Protein AF-Q82Z28-F1 (afdb_monomer)

Mean predicted aligned error: 16.03 Å

Nearest PDB structures (foldseek):
  5i0y-assembly1_B  TM=4.996E-01  e=8.291E-01  Escherichia coli F11
  5i0y-assembly1_A  TM=4.731E-01  e=1.757E+00  Escherichia coli F11
  3nrp-assembly1_B  TM=4.652E-01  e=1.665E+00  Escherichia coli F11
  6wee-assembly1_A  TM=4.512E-01  e=2.424E+00  Campylobacter jejuni subsp. jejuni 81-176
  6wef-assembly6_K  TM=4.113E-01  e=2.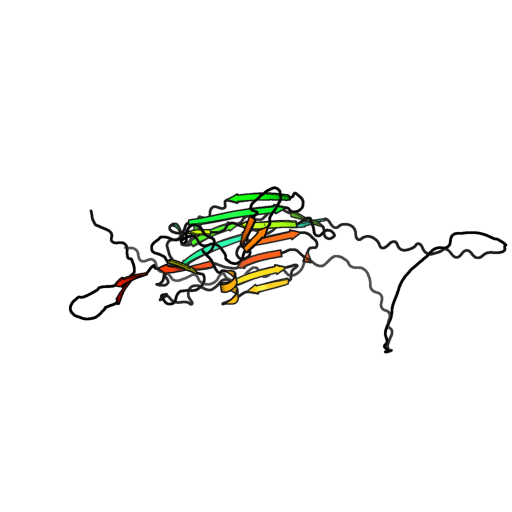698E+00  Campylobacter jejuni subsp. jejuni 81-176

Solvent-accessible surface area (backbone atoms only — not comparable to full-atom values): 19339 Å² total; per-residue (Å²): 139,82,89,80,82,92,74,86,88,82,88,91,86,86,88,86,91,78,94,77,88,91,84,83,89,82,91,78,82,89,86,89,87,90,80,82,92,81,90,86,90,82,87,84,81,87,76,92,77,82,81,88,78,89,83,81,88,83,90,87,88,83,90,88,85,89,79,94,73,82,75,75,80,79,77,69,77,74,74,77,75,81,50,75,48,72,50,57,50,79,44,53,73,43,42,36,35,38,30,39,41,70,53,47,76,36,71,42,89,62,42,51,65,46,36,27,42,33,40,38,31,59,67,76,58,42,78,47,77,42,82,51,84,59,42,83,52,99,63,16,36,33,40,76,43,74,56,49,72,72,40,62,23,28,52,82,39,74,60,37,29,37,35,42,28,36,19,68,48,36,39,34,54,52,84,59,42,62,51,67,27,56,58,75,59,96,75,50,69,34,72,76,79,80,65,64,74,32,38,28,39,41,29,48,36,83,51,74,46,78,29,52,58,75,55,17,43,66,51,58,27,51,40,32,85,90,39,93,49,68,52,29,33,26,63,61,50,59,49,77,51,75,46,92,82,42,86,86,42,51,45,30,32,44,45,63,32,29,28,37,43,23,17,33,72,65,61,24,34,41,27,16,48,56,60,50,44,58,33,25,41,39,71,35,70,46,76,51,80,50,86,50,98,86,65,67,86,50,82,50,78,45,70,74,66,87,80,78,75,81,129

Secondary structure (DSSP, 8-state):
----------------------------------------------------------------------PPP----------EEEE----EEEEEEEE-TTSPBP-GGGSEEEEEEEEEETTTTEEEEEEE-PEEETTEEEEEEPPPPPEEEETT-S--EEEEEEEEEEEE--TTEEEEESS--TT--S-TTSSPPPEEEEEETTEEEEE-THHHHHHT-EE-TT-SSTTEEEESSEEEEEETTEEEEEEEETTTEEEEEESSGGG-EEEEEES-EEEEEEEPEEEEEE--TTS--EEEEEE--------

Foldseek 3Di:
DDDDDDDDDDDDDDDDPDPDDDDDDDDDDDDDDDDDDDDDDDDDDDDDDDDDDDDDDDDDDDDDDDDDDDDPPDPPPPPPPWDKDWDKDAWDKAWEWEAELAGDTDQAVQKDKWKWKWKAWQVVRDIDIDTFDFDDDPSTTMGTTHMGPIAMAIQADQGGKMKTAIFPIKIAHDPQFQDKALDADPSRDYDPVVDAQWWKWKAALNDIDIQGDPRSRLLQGWDCPPPPDSRMIDGPDWDFDDGPVDVPTIIHSQAAWMWMDYHRSNGTMTIYTDDYRYIYTHGDKDWDWDDDPPDDTDIDIDRDDDPPDDD

Structure (mmCIF, N/CA/C/O backbone):
data_AF-Q82Z28-F1
#
_entry.id   AF-Q82Z28-F1
#
loop_
_atom_site.group_PDB
_atom_site.id
_atom_site.type_symbol
_atom_site.label_atom_id
_atom_site.label_alt_id
_atom_site.label_comp_id
_atom_site.label_asym_id
_atom_site.label_entity_id
_atom_site.label_seq_id
_atom_site.pdbx_PDB_ins_code
_atom_site.Cartn_x
_atom_site.Cartn_y
_atom_site.Cartn_z
_atom_site.occupancy
_atom_site.B_iso_or_equiv
_atom_site.auth_seq_id
_atom_site.auth_comp_id
_atom_site.auth_asym_id
_atom_site.auth_atom_id
_atom_site.pdbx_PDB_model_num
ATOM 1 N N . MET A 1 1 ? -30.334 -23.224 14.295 1.00 38.91 1 MET A N 1
ATOM 2 C CA . MET A 1 1 ? -29.015 -22.793 14.811 1.00 38.91 1 MET A CA 1
ATOM 3 C C . MET A 1 1 ? -28.005 -23.884 14.496 1.00 38.91 1 MET A C 1
ATOM 5 O O . MET A 1 1 ? -28.199 -25.004 14.947 1.00 38.91 1 MET A O 1
ATOM 9 N N . LYS A 1 2 ? -26.987 -23.601 13.679 1.00 36.88 2 LYS A N 1
ATOM 10 C CA . LYS A 1 2 ? -25.898 -24.543 13.382 1.00 36.88 2 LYS A CA 1
ATOM 11 C C . LYS A 1 2 ? -24.619 -24.000 14.012 1.00 36.88 2 LYS A C 1
ATOM 13 O O . LYS A 1 2 ? -24.202 -22.894 13.687 1.00 36.88 2 LYS A O 1
ATOM 18 N N . ARG A 1 3 ? -24.037 -24.762 14.941 1.00 41.25 3 ARG A N 1
ATOM 19 C CA . ARG A 1 3 ? -22.690 -24.521 15.472 1.00 41.25 3 ARG A CA 1
ATOM 20 C C . ARG A 1 3 ? -21.683 -24.886 14.385 1.00 41.25 3 ARG A C 1
ATOM 22 O O . ARG A 1 3 ? -21.713 -26.014 13.902 1.00 41.25 3 ARG A O 1
ATOM 29 N N . VAL A 1 4 ? -20.798 -23.961 14.031 1.00 40.91 4 VAL A N 1
ATOM 30 C CA . VAL A 1 4 ? -19.627 -24.247 13.196 1.00 40.91 4 VAL A CA 1
ATOM 31 C C . VAL A 1 4 ? -18.396 -24.171 14.093 1.00 40.91 4 VAL A C 1
ATOM 33 O O . VAL A 1 4 ? -18.221 -23.220 14.848 1.00 40.91 4 VAL A O 1
ATOM 36 N N . ASN A 1 5 ? -17.618 -25.249 14.078 1.00 36.03 5 ASN A N 1
ATOM 37 C CA . ASN A 1 5 ? -16.491 -25.523 14.960 1.00 36.03 5 ASN A CA 1
ATOM 38 C C . ASN A 1 5 ? -15.197 -25.021 14.297 1.00 36.03 5 ASN A C 1
ATOM 40 O O . ASN A 1 5 ? -14.821 -25.519 13.238 1.00 36.03 5 ASN A O 1
ATOM 44 N N . TRP A 1 6 ? -14.534 -24.032 14.898 1.00 39.41 6 TRP A N 1
ATOM 45 C CA . TRP A 1 6 ? -13.232 -23.524 14.461 1.00 39.41 6 TRP A CA 1
ATOM 46 C C . TRP A 1 6 ? -12.103 -24.279 15.156 1.00 39.41 6 TRP A C 1
ATOM 48 O O . TRP A 1 6 ? -11.615 -23.849 16.198 1.00 39.41 6 TRP A O 1
ATOM 58 N N . LYS A 1 7 ? -11.660 -25.394 14.575 1.00 42.50 7 LYS A N 1
ATOM 59 C CA . LYS A 1 7 ? -10.334 -25.965 14.848 1.00 42.50 7 LYS A CA 1
ATOM 60 C C . LYS A 1 7 ? -9.795 -26.625 13.583 1.00 42.50 7 LYS A C 1
ATOM 62 O O . LYS A 1 7 ? -10.507 -27.415 12.969 1.00 42.50 7 LYS A O 1
ATOM 67 N N . ARG A 1 8 ? -8.512 -26.352 13.294 1.00 42.81 8 ARG A N 1
ATOM 68 C CA . ARG A 1 8 ? -7.758 -26.568 12.036 1.00 42.81 8 ARG A CA 1
ATOM 69 C C . ARG A 1 8 ? -8.071 -25.420 11.075 1.00 42.81 8 ARG A C 1
ATOM 71 O O . ARG A 1 8 ? -9.221 -25.247 10.715 1.00 42.81 8 ARG A O 1
ATOM 78 N N . TRP A 1 9 ? -7.155 -24.499 10.792 1.00 40.62 9 TRP A N 1
ATOM 79 C CA . TRP A 1 9 ? -5.902 -24.730 10.080 1.00 40.62 9 TRP A CA 1
ATOM 80 C C . TRP A 1 9 ? -4.799 -23.774 10.551 1.00 40.62 9 TRP A C 1
ATOM 82 O O . TRP A 1 9 ? -4.943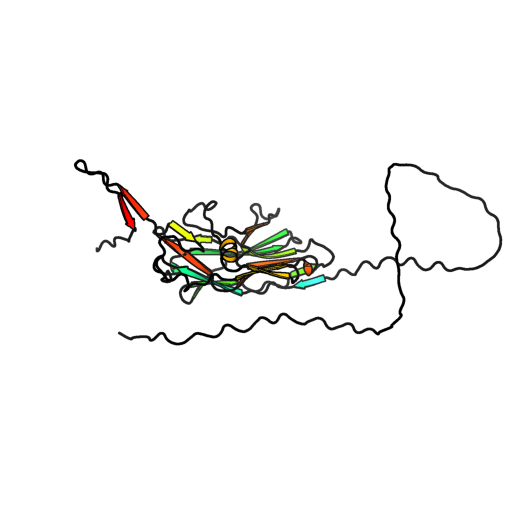 -22.559 10.490 1.00 40.62 9 TRP A O 1
ATOM 92 N N . LEU A 1 10 ? -3.688 -24.351 10.994 1.00 40.66 10 LEU A N 1
ATOM 93 C CA . LEU A 1 10 ? -2.394 -23.700 11.160 1.00 40.66 10 LEU A CA 1
ATOM 94 C C . LEU A 1 10 ? -1.412 -24.589 10.384 1.00 40.66 10 LEU A C 1
ATOM 96 O O . LEU A 1 10 ? -1.544 -25.812 10.444 1.00 40.66 10 LEU A O 1
ATOM 100 N N . VAL A 1 11 ? -0.455 -23.962 9.695 1.00 43.06 11 VAL A N 1
ATOM 101 C CA . VAL A 1 11 ? 0.620 -24.544 8.862 1.00 43.06 11 VAL A CA 1
ATOM 102 C C . VAL A 1 11 ? 0.279 -24.729 7.373 1.00 43.06 11 VAL A C 1
ATOM 104 O O . VAL A 1 11 ? -0.016 -25.827 6.926 1.00 43.06 11 VAL A O 1
ATOM 107 N N . VAL A 1 12 ? 0.435 -23.648 6.597 1.00 37.94 12 VAL A N 1
ATOM 108 C CA . VAL A 1 12 ? 1.220 -23.643 5.343 1.00 37.94 12 VAL A CA 1
ATOM 109 C C . VAL A 1 12 ? 1.933 -22.290 5.283 1.00 37.94 12 VAL A C 1
ATOM 111 O O . VAL A 1 12 ? 1.436 -21.313 4.737 1.00 37.94 12 VAL A O 1
ATOM 114 N N . GLY A 1 13 ? 3.075 -22.214 5.956 1.00 43.62 13 GLY A N 1
ATOM 115 C CA . GLY A 1 13 ? 3.952 -21.049 5.972 1.00 43.62 13 GLY A CA 1
ATOM 116 C C . GLY A 1 13 ? 5.388 -21.514 5.820 1.00 43.62 13 GLY A C 1
ATOM 117 O O . GLY A 1 13 ? 6.160 -21.381 6.759 1.00 43.62 13 GLY A O 1
ATOM 118 N N . LEU A 1 14 ? 5.709 -22.150 4.690 1.00 43.62 14 LEU A N 1
ATOM 119 C CA . LEU A 1 14 ? 7.079 -22.515 4.324 1.00 43.62 14 LEU A CA 1
ATOM 120 C C . LEU A 1 14 ? 7.153 -22.960 2.852 1.00 43.62 14 LEU A C 1
ATOM 122 O O . LEU A 1 14 ? 7.091 -24.152 2.585 1.00 43.62 14 LEU A O 1
ATOM 126 N N . SER A 1 15 ? 7.281 -22.019 1.908 1.00 34.34 15 SER A N 1
ATOM 127 C CA . SER A 1 15 ? 7.900 -22.258 0.586 1.00 34.34 15 SER A CA 1
ATOM 128 C C . SER A 1 15 ? 7.800 -21.016 -0.307 1.00 34.34 15 SER A C 1
ATOM 130 O O . SER A 1 15 ? 6.767 -20.793 -0.932 1.00 34.34 15 SER A O 1
ATOM 132 N N . CYS A 1 16 ? 8.864 -20.209 -0.337 1.00 31.56 16 CYS A N 1
ATOM 133 C CA . CYS A 1 16 ? 9.505 -19.652 -1.545 1.00 31.56 16 CYS A CA 1
ATOM 134 C C . CYS A 1 16 ? 10.616 -18.672 -1.121 1.00 31.56 16 CYS A C 1
ATOM 136 O O . CYS A 1 16 ? 10.593 -17.487 -1.433 1.00 31.56 16 CYS A O 1
ATOM 138 N N . SER A 1 17 ? 11.598 -19.196 -0.385 1.00 37.97 17 SER A N 1
ATOM 139 C CA . SER A 1 17 ? 12.922 -18.587 -0.247 1.00 37.97 17 SER A CA 1
ATOM 140 C C . SER A 1 17 ? 13.895 -19.450 -1.041 1.00 37.97 17 SER A C 1
ATOM 142 O O . SER A 1 17 ? 14.613 -20.254 -0.463 1.00 37.97 17 SER A O 1
ATOM 144 N N . LEU A 1 18 ? 13.861 -19.339 -2.368 1.00 40.47 18 LEU A N 1
ATOM 145 C CA . LEU A 1 18 ? 14.872 -19.906 -3.262 1.00 40.47 18 LEU A CA 1
ATOM 146 C C . LEU A 1 18 ? 15.111 -18.901 -4.396 1.00 40.47 18 LEU A C 1
ATOM 148 O O . LEU A 1 18 ? 14.587 -19.032 -5.492 1.00 40.47 18 LEU A O 1
ATOM 152 N N . PHE A 1 19 ? 15.889 -17.864 -4.094 1.00 36.91 19 PHE A N 1
ATOM 153 C CA . PHE A 1 19 ? 16.728 -17.195 -5.086 1.00 36.91 19 PHE A CA 1
ATOM 154 C C . PHE A 1 19 ? 18.174 -17.494 -4.689 1.00 36.91 19 PHE A C 1
ATOM 156 O O . PHE A 1 19 ? 18.811 -16.715 -3.986 1.00 36.91 19 PHE A O 1
ATOM 163 N N . MET A 1 20 ? 18.640 -18.678 -5.075 1.00 37.09 20 MET A N 1
ATOM 164 C CA . MET A 1 20 ? 20.054 -19.018 -5.206 1.00 37.09 20 MET A CA 1
ATOM 165 C C . MET A 1 20 ? 20.205 -19.797 -6.516 1.00 37.09 20 MET A C 1
ATOM 167 O O . MET A 1 20 ? 19.383 -20.657 -6.822 1.00 37.09 20 MET A O 1
ATOM 171 N N . ASP A 1 21 ? 21.254 -19.431 -7.247 1.00 32.94 21 ASP A N 1
ATOM 172 C CA . ASP A 1 21 ? 21.833 -20.055 -8.440 1.00 32.94 21 ASP A CA 1
ATOM 173 C C . ASP A 1 21 ? 21.171 -19.828 -9.810 1.00 32.94 21 ASP A C 1
ATOM 175 O O . ASP A 1 21 ? 20.421 -20.642 -10.340 1.00 32.94 21 ASP A O 1
ATOM 179 N N . SER A 1 22 ? 21.629 -18.765 -10.483 1.00 33.47 22 SER A N 1
ATOM 180 C CA . SER A 1 22 ? 21.909 -18.838 -11.923 1.00 33.47 22 SER A CA 1
ATOM 181 C C . SER A 1 22 ? 23.193 -18.069 -12.269 1.00 33.47 22 SER A C 1
ATOM 183 O O . SER A 1 22 ? 23.171 -17.039 -12.941 1.00 33.47 22 SER A O 1
ATOM 185 N N . VAL A 1 23 ? 24.336 -18.560 -11.788 1.00 40.78 23 VAL A N 1
ATOM 186 C CA . VAL A 1 23 ? 25.646 -18.218 -12.362 1.00 40.78 23 VAL A CA 1
ATOM 187 C C . VAL A 1 23 ? 26.413 -19.513 -12.588 1.00 40.78 23 VAL A C 1
ATOM 189 O O . VAL A 1 23 ? 27.147 -19.960 -11.720 1.00 40.78 23 VAL A O 1
ATOM 192 N N . VAL A 1 24 ? 26.259 -20.106 -13.771 1.00 36.12 24 VAL A N 1
ATOM 193 C CA . VAL A 1 24 ? 27.311 -20.922 -14.389 1.00 36.12 24 VAL A CA 1
ATOM 194 C C . VAL A 1 24 ? 27.232 -20.700 -15.890 1.00 36.12 24 VAL A C 1
ATOM 196 O O . VAL A 1 24 ? 26.173 -20.879 -16.489 1.00 36.12 24 VAL A O 1
ATOM 199 N N . GLY A 1 25 ? 28.354 -20.313 -16.496 1.00 28.34 25 GLY A N 1
ATOM 200 C CA . GLY A 1 25 ? 28.430 -20.268 -17.948 1.00 28.34 25 GLY A CA 1
ATOM 201 C C . GLY A 1 25 ? 29.647 -19.615 -18.588 1.00 28.34 25 GLY A C 1
ATOM 202 O O . GLY A 1 25 ? 29.482 -19.153 -19.703 1.00 28.34 25 GLY A O 1
ATOM 203 N N . VAL A 1 26 ? 30.836 -19.570 -17.970 1.00 29.78 26 VAL A N 1
ATOM 204 C CA . VAL A 1 26 ? 32.090 -19.463 -18.745 1.00 29.78 26 VAL A CA 1
ATOM 205 C C . VAL A 1 26 ? 33.196 -20.261 -18.048 1.00 29.78 26 VAL A C 1
ATOM 207 O O . VAL A 1 26 ? 33.774 -19.828 -17.057 1.00 29.78 26 VAL A O 1
ATOM 210 N N . THR A 1 27 ? 33.486 -21.443 -18.581 1.00 31.59 27 THR A N 1
ATOM 211 C CA . THR A 1 27 ? 34.748 -22.161 -18.384 1.00 31.59 27 THR A CA 1
ATOM 212 C C . THR A 1 27 ? 35.782 -21.607 -19.354 1.00 31.59 27 THR A C 1
ATOM 214 O O . THR A 1 27 ? 35.600 -21.772 -20.558 1.00 31.59 27 THR A O 1
ATOM 217 N N . VAL A 1 28 ? 36.883 -21.039 -18.858 1.00 31.81 28 VAL A N 1
ATOM 218 C CA . VAL A 1 28 ? 38.169 -21.100 -19.569 1.00 31.81 28 VAL A CA 1
ATOM 219 C C . VAL A 1 28 ? 39.306 -21.290 -18.563 1.00 31.81 28 VAL A C 1
ATOM 221 O O . VAL A 1 28 ? 39.267 -20.791 -17.443 1.00 31.81 28 VAL A O 1
ATOM 224 N N . LEU A 1 29 ? 40.240 -22.109 -19.026 1.00 29.95 29 LEU A N 1
ATOM 225 C CA . LEU A 1 29 ? 41.376 -22.779 -18.421 1.00 29.95 29 LEU A CA 1
ATOM 226 C C . LEU A 1 29 ? 42.261 -22.000 -17.433 1.00 29.95 29 LEU A C 1
ATOM 228 O O . LEU A 1 29 ? 42.449 -20.791 -17.513 1.00 29.95 29 LEU A O 1
ATOM 232 N N . ALA A 1 30 ? 42.851 -22.807 -16.550 1.00 28.03 30 ALA A N 1
ATOM 233 C CA . ALA A 1 30 ? 43.939 -22.506 -15.637 1.00 28.03 30 ALA A CA 1
ATOM 234 C C . ALA A 1 30 ? 45.201 -21.983 -16.336 1.00 28.03 30 ALA A C 1
ATOM 236 O O . ALA A 1 30 ? 45.506 -22.422 -17.437 1.00 28.03 30 ALA A O 1
ATOM 237 N N . GLU A 1 31 ? 45.984 -21.179 -15.613 1.00 30.27 31 GLU A N 1
ATOM 238 C CA . GLU A 1 31 ? 47.429 -21.380 -15.477 1.00 30.27 31 GLU A CA 1
ATOM 239 C C . GLU A 1 31 ? 47.961 -20.665 -14.221 1.00 30.27 31 GLU A C 1
ATOM 241 O O . GLU A 1 31 ? 47.555 -19.562 -13.857 1.00 30.27 31 GLU A O 1
ATOM 246 N N . THR A 1 32 ? 48.827 -21.382 -13.514 1.00 26.88 32 THR A N 1
ATOM 247 C CA . THR A 1 32 ? 49.483 -21.058 -12.246 1.00 26.88 32 THR A CA 1
ATOM 248 C C . THR A 1 32 ? 50.829 -20.402 -12.521 1.00 26.88 32 THR A C 1
ATOM 250 O O . THR A 1 32 ? 51.625 -21.065 -13.169 1.00 26.88 32 THR A O 1
ATOM 253 N N . ILE A 1 33 ? 51.152 -19.229 -11.948 1.00 32.41 33 ILE A N 1
ATOM 254 C CA . ILE A 1 33 ? 52.544 -18.851 -11.612 1.00 32.41 33 ILE A CA 1
ATOM 255 C C . ILE A 1 33 ? 52.597 -18.000 -10.323 1.00 32.41 33 ILE A C 1
ATOM 257 O O . ILE A 1 33 ? 51.820 -17.074 -10.110 1.00 32.41 33 ILE A O 1
ATOM 261 N N . THR A 1 34 ? 53.550 -18.390 -9.481 1.00 26.95 34 THR A N 1
ATOM 262 C CA . THR A 1 34 ? 53.986 -17.931 -8.153 1.00 26.95 34 THR A CA 1
ATOM 263 C C . THR A 1 34 ? 54.872 -16.666 -8.178 1.00 26.95 34 THR A C 1
ATOM 265 O O . THR A 1 34 ? 55.638 -16.489 -9.119 1.00 26.95 34 THR A O 1
ATOM 268 N N . GLY A 1 35 ? 54.883 -15.877 -7.087 1.00 28.08 35 GLY A N 1
ATOM 269 C CA . GLY A 1 35 ? 55.978 -14.946 -6.709 1.00 28.08 35 GLY A CA 1
ATOM 270 C C . GLY A 1 35 ? 55.500 -13.725 -5.897 1.00 28.08 35 GLY A C 1
ATOM 271 O O . GLY A 1 35 ? 54.828 -12.872 -6.457 1.00 28.08 35 GLY A O 1
ATOM 272 N N . ALA A 1 36 ? 55.595 -13.737 -4.556 1.00 28.52 36 ALA A N 1
ATOM 273 C CA . ALA A 1 36 ? 56.601 -13.054 -3.698 1.00 28.52 36 ALA A CA 1
ATOM 274 C C . ALA A 1 36 ? 56.515 -11.495 -3.706 1.00 28.52 36 ALA A C 1
ATOM 276 O O . ALA A 1 36 ? 56.649 -10.898 -4.764 1.00 28.52 36 ALA A O 1
ATOM 277 N N . THR A 1 37 ? 56.101 -10.814 -2.612 1.00 26.44 37 THR A N 1
ATOM 278 C CA . THR A 1 37 ? 56.943 -10.260 -1.496 1.00 26.44 37 THR A CA 1
ATOM 279 C C . THR A 1 37 ? 57.843 -9.104 -2.008 1.00 26.44 37 THR A C 1
ATOM 281 O O . THR A 1 37 ? 58.556 -9.332 -2.969 1.00 26.44 37 THR A O 1
ATOM 284 N N . GLU A 1 38 ? 57.934 -7.852 -1.523 1.00 30.02 38 GLU A N 1
ATOM 285 C CA . GLU A 1 38 ? 57.608 -7.125 -0.280 1.00 30.02 38 GLU A CA 1
ATOM 286 C C . GLU A 1 38 ? 57.732 -5.586 -0.511 1.00 30.02 38 GLU A C 1
ATOM 288 O O . GLU A 1 38 ? 58.426 -5.160 -1.425 1.00 30.02 38 GLU A O 1
ATOM 293 N N . GLN A 1 39 ? 57.108 -4.801 0.387 1.00 25.14 39 GLN A N 1
ATOM 294 C CA . GLN A 1 39 ? 57.506 -3.496 0.982 1.00 25.14 39 GLN A CA 1
ATOM 295 C C . GLN A 1 39 ? 57.964 -2.269 0.155 1.00 25.14 39 GLN A C 1
ATOM 297 O O . GLN A 1 39 ? 58.855 -2.324 -0.682 1.00 25.14 39 GLN A O 1
ATOM 302 N N . GLY A 1 40 ? 57.490 -1.088 0.595 1.00 25.28 40 GLY A N 1
ATOM 303 C CA . GLY A 1 40 ? 58.210 0.183 0.422 1.00 25.28 40 GLY A CA 1
ATOM 304 C C . GLY A 1 40 ? 57.365 1.452 0.592 1.00 25.28 40 GLY A C 1
ATOM 305 O O . GLY A 1 40 ? 56.763 1.928 -0.359 1.00 25.28 40 GLY A O 1
ATOM 306 N N . VAL A 1 41 ? 57.340 2.005 1.806 1.00 23.70 41 VAL A N 1
ATOM 307 C CA . VAL A 1 41 ? 56.719 3.283 2.218 1.00 23.70 41 VAL A CA 1
ATOM 308 C C . VAL A 1 41 ? 57.617 4.479 1.854 1.00 23.70 41 VAL A C 1
ATOM 310 O O . VAL A 1 41 ? 58.816 4.375 2.085 1.00 23.70 41 VAL A O 1
ATOM 313 N N . ALA A 1 42 ? 57.052 5.614 1.399 1.00 24.64 42 ALA A N 1
ATOM 314 C CA . ALA A 1 42 ? 57.343 6.986 1.891 1.00 24.64 42 ALA A CA 1
ATOM 315 C C . ALA A 1 42 ? 56.694 8.109 1.035 1.00 24.64 42 ALA A C 1
ATOM 317 O O . ALA A 1 42 ? 57.088 8.367 -0.094 1.00 24.64 42 ALA A O 1
ATOM 318 N N . THR A 1 43 ? 55.670 8.730 1.628 1.00 21.72 43 THR A N 1
ATOM 319 C CA . THR A 1 43 ? 55.423 10.165 1.917 1.00 21.72 43 THR A CA 1
ATOM 320 C C . THR A 1 43 ? 55.926 11.318 1.016 1.00 21.72 43 THR A C 1
ATOM 322 O O . THR A 1 43 ? 57.091 11.383 0.643 1.00 21.72 43 THR A O 1
ATOM 325 N N . SER A 1 44 ? 55.035 12.329 0.940 1.00 25.09 44 SER A N 1
ATOM 326 C CA . SER A 1 44 ? 55.231 13.795 0.797 1.00 25.09 44 SER A CA 1
ATOM 327 C C . SER A 1 44 ? 55.086 14.346 -0.626 1.00 25.09 44 SER A C 1
ATOM 329 O O . SER A 1 44 ? 55.889 14.046 -1.494 1.00 25.09 44 SER A O 1
ATOM 331 N N . GLN A 1 45 ? 53.970 14.999 -0.976 1.00 24.81 45 GLN A N 1
ATOM 332 C CA . GLN A 1 45 ? 53.455 16.337 -0.590 1.00 24.81 45 GLN A CA 1
ATOM 333 C C . GLN A 1 45 ? 53.813 17.400 -1.639 1.00 24.81 45 GLN A C 1
ATOM 335 O O . GLN A 1 45 ? 54.991 17.661 -1.827 1.00 24.81 45 GLN A O 1
ATOM 340 N N . SER A 1 46 ? 52.754 18.057 -2.148 1.00 22.70 46 SER A N 1
ATOM 341 C CA . SER A 1 46 ? 52.664 19.477 -2.555 1.00 22.70 46 SER A CA 1
ATOM 342 C C . SER A 1 46 ? 53.582 19.924 -3.712 1.00 22.70 46 SER A C 1
ATOM 344 O O . SER A 1 46 ? 54.742 19.563 -3.770 1.00 22.70 46 SER A O 1
ATOM 346 N N . SER A 1 47 ? 53.199 20.745 -4.684 1.00 25.19 47 SER A N 1
ATOM 347 C CA . SER A 1 47 ? 52.146 21.761 -4.807 1.00 25.19 47 SER A CA 1
ATOM 348 C C . SER A 1 47 ? 52.056 22.126 -6.302 1.00 25.19 47 SER A C 1
ATOM 350 O O . SER A 1 47 ? 53.022 21.868 -7.016 1.00 25.19 47 SER A O 1
ATOM 352 N N . ASP A 1 48 ? 50.918 22.691 -6.725 1.00 24.06 48 ASP A N 1
ATOM 353 C CA . ASP A 1 48 ? 50.752 23.925 -7.531 1.00 24.06 48 ASP A CA 1
ATOM 354 C C . ASP A 1 48 ? 51.729 24.194 -8.702 1.00 24.06 48 ASP A C 1
ATOM 356 O O . ASP A 1 48 ? 52.934 24.033 -8.602 1.00 24.06 48 ASP A O 1
ATOM 360 N N . GLU A 1 49 ? 51.362 24.730 -9.857 1.00 23.88 49 GLU A N 1
ATOM 361 C CA . GLU A 1 49 ? 50.144 25.294 -10.421 1.00 23.88 49 GLU A CA 1
ATOM 362 C C . GLU A 1 49 ? 50.480 25.536 -11.906 1.00 23.88 49 GLU A C 1
ATOM 364 O O . GLU A 1 49 ? 51.642 25.682 -12.277 1.00 23.88 49 GLU A O 1
ATOM 369 N N . ALA A 1 50 ? 49.435 25.676 -12.716 1.00 22.81 50 ALA A N 1
ATOM 370 C CA . ALA A 1 50 ? 49.354 26.638 -13.814 1.00 22.81 50 ALA A CA 1
ATOM 371 C C . ALA A 1 50 ? 50.368 26.592 -14.988 1.00 22.81 50 ALA A C 1
ATOM 373 O O . ALA A 1 50 ? 51.474 27.117 -14.953 1.00 22.81 50 ALA A O 1
ATOM 374 N N . SER A 1 51 ? 49.781 26.196 -16.122 1.00 24.95 51 SER A N 1
ATOM 375 C CA . SER A 1 51 ? 49.589 27.054 -17.304 1.00 24.95 51 SER A CA 1
ATOM 376 C C . SER A 1 51 ? 50.709 27.251 -18.328 1.00 24.95 51 SER A C 1
ATOM 378 O O . SER A 1 51 ? 51.732 27.861 -18.058 1.00 24.95 51 SER A O 1
ATOM 380 N N . GLN A 1 52 ? 50.288 26.955 -19.573 1.00 26.11 52 GLN A N 1
ATOM 381 C CA . GLN A 1 52 ? 50.561 27.695 -20.817 1.00 26.11 52 GLN A CA 1
ATOM 382 C C . GLN A 1 52 ? 52.003 27.616 -21.357 1.00 26.11 52 GLN A C 1
ATOM 384 O O . GLN A 1 52 ? 52.966 27.649 -20.618 1.00 26.11 52 GLN A O 1
ATOM 389 N N . THR A 1 53 ? 52.293 27.557 -22.655 1.00 22.36 53 THR A N 1
ATOM 390 C CA . THR A 1 53 ? 51.517 27.642 -23.896 1.00 22.36 53 THR A CA 1
ATOM 391 C C . THR A 1 53 ? 52.514 27.340 -25.029 1.00 22.36 53 THR A C 1
ATOM 393 O O . THR A 1 53 ? 53.652 27.784 -24.964 1.00 22.36 53 THR A O 1
ATOM 396 N N . THR A 1 54 ? 52.065 26.579 -26.034 1.00 24.11 54 THR A N 1
ATOM 397 C CA . THR A 1 54 ? 52.533 26.489 -27.440 1.00 24.11 54 THR A CA 1
ATOM 398 C C . THR A 1 54 ? 54.029 26.524 -27.789 1.00 24.11 54 THR A C 1
ATOM 400 O O . THR A 1 54 ? 54.689 27.542 -27.603 1.00 24.11 54 THR A O 1
ATOM 403 N N . GLN A 1 55 ? 54.462 25.549 -28.599 1.00 27.47 55 GLN A N 1
ATOM 404 C CA . GLN A 1 55 ? 55.208 25.876 -29.820 1.00 27.47 55 GLN A CA 1
ATOM 405 C C . GLN A 1 55 ? 55.037 24.827 -30.935 1.00 27.47 55 GLN A C 1
ATOM 407 O O . GLN A 1 55 ? 55.133 23.622 -30.723 1.00 27.47 55 GLN A O 1
ATOM 412 N N . THR A 1 56 ? 54.734 25.369 -32.111 1.00 22.09 56 THR A N 1
ATOM 413 C CA . THR A 1 56 ? 54.647 24.813 -33.467 1.00 22.09 56 THR A CA 1
ATOM 414 C C . THR A 1 56 ? 56.050 24.484 -34.016 1.00 22.09 56 THR A C 1
ATOM 416 O O . THR A 1 56 ? 56.943 25.302 -33.829 1.00 22.09 56 THR A O 1
ATOM 419 N N . THR A 1 57 ? 56.199 23.301 -34.642 1.00 21.69 57 THR A N 1
ATOM 420 C CA . THR A 1 57 ? 56.795 22.984 -35.980 1.00 21.69 57 THR A CA 1
ATOM 421 C C . THR A 1 57 ? 58.089 23.737 -36.408 1.00 21.69 57 THR A C 1
ATOM 423 O O . THR A 1 57 ? 58.137 24.949 -36.286 1.00 21.69 57 THR A O 1
ATOM 426 N N . GLU A 1 58 ? 59.191 23.178 -36.944 1.00 27.84 58 GLU A N 1
ATOM 427 C CA . GLU A 1 58 ? 59.395 22.165 -38.000 1.00 27.84 58 GLU A CA 1
ATOM 428 C C . GLU A 1 58 ? 60.915 21.837 -38.168 1.00 27.84 58 GLU A C 1
ATOM 430 O O . GLU A 1 58 ? 61.768 22.657 -37.842 1.00 27.84 58 GLU A O 1
ATOM 435 N N . GLU A 1 59 ? 61.202 20.651 -38.727 1.00 25.06 59 GLU A N 1
ATOM 436 C CA . GLU A 1 59 ? 62.304 20.261 -39.647 1.00 25.06 59 GLU A CA 1
ATOM 437 C C . GLU A 1 59 ? 63.812 20.499 -39.372 1.00 25.06 59 GLU A C 1
ATOM 439 O O . GLU A 1 59 ? 64.329 21.610 -39.449 1.00 25.06 59 GLU A O 1
ATOM 444 N N . SER A 1 60 ? 64.587 19.396 -39.353 1.00 27.06 60 SER A N 1
ATOM 445 C CA . SER A 1 60 ? 65.504 19.043 -40.467 1.00 27.06 60 SER A CA 1
ATOM 446 C C . SER A 1 60 ? 66.188 17.671 -40.295 1.00 27.06 60 SER A C 1
ATOM 448 O O . SER A 1 60 ? 66.543 17.250 -39.197 1.00 27.06 60 SER A O 1
ATOM 450 N N . GLN A 1 61 ? 66.329 16.975 -41.427 1.00 25.28 61 GLN A N 1
ATOM 451 C CA . GLN A 1 61 ? 66.763 15.587 -41.652 1.00 25.28 61 GLN A CA 1
ATOM 452 C C . GLN A 1 61 ? 68.288 15.364 -41.599 1.00 25.28 61 GLN A C 1
ATOM 454 O O . GLN A 1 61 ? 69.037 16.253 -41.989 1.00 25.28 61 GLN A O 1
ATOM 459 N N . ALA A 1 62 ? 68.721 14.125 -41.283 1.00 26.44 62 ALA A N 1
ATOM 460 C CA . ALA A 1 62 ? 69.538 13.263 -42.173 1.00 26.44 62 ALA A CA 1
ATOM 461 C C . ALA A 1 62 ? 69.948 11.902 -41.525 1.00 26.44 62 ALA A C 1
ATOM 463 O O . ALA A 1 62 ? 70.797 11.877 -40.644 1.00 26.44 62 ALA A O 1
ATOM 464 N N . THR A 1 63 ? 69.346 10.795 -42.020 1.00 22.30 63 THR A N 1
ATOM 465 C CA . THR A 1 63 ? 69.936 9.490 -42.485 1.00 22.30 63 THR A CA 1
ATOM 466 C C . THR A 1 63 ? 71.038 8.772 -41.649 1.00 22.30 63 THR A C 1
ATOM 468 O O . THR A 1 63 ? 72.040 9.391 -41.334 1.00 22.30 63 THR A O 1
ATOM 471 N N . VAL A 1 64 ? 71.031 7.459 -41.306 1.00 25.19 64 VAL A N 1
ATOM 472 C CA . VAL A 1 64 ? 70.771 6.196 -42.063 1.00 25.19 64 VAL A CA 1
ATOM 473 C C . VAL A 1 64 ? 70.553 4.973 -41.109 1.00 25.19 64 VAL A C 1
ATOM 475 O O . VAL A 1 64 ? 71.184 4.898 -40.062 1.00 25.19 64 VAL A O 1
ATOM 478 N N . ALA A 1 65 ? 69.766 3.985 -41.583 1.00 24.31 65 ALA A N 1
ATOM 479 C CA . ALA A 1 65 ? 69.709 2.528 -41.281 1.00 24.31 65 ALA A CA 1
ATOM 480 C C . ALA A 1 65 ? 68.971 1.953 -40.042 1.00 24.31 65 ALA A C 1
ATOM 482 O O . ALA A 1 65 ? 69.529 1.769 -38.971 1.00 24.31 65 ALA A O 1
ATOM 483 N N . SER A 1 66 ? 67.746 1.484 -40.332 1.00 27.80 66 SER A N 1
ATOM 484 C CA . SER A 1 66 ? 67.250 0.103 -40.157 1.00 27.80 66 SER A CA 1
ATOM 485 C C . SER A 1 66 ? 67.326 -0.567 -38.780 1.00 27.80 66 SER A C 1
ATOM 487 O O . SER A 1 66 ? 68.293 -1.249 -38.478 1.00 27.80 66 SER A O 1
ATOM 489 N N . GLU A 1 67 ? 66.187 -0.584 -38.084 1.00 28.72 67 GLU A N 1
ATOM 490 C CA . GLU A 1 67 ? 65.561 -1.834 -37.630 1.00 28.72 67 GLU A CA 1
ATOM 491 C C . GLU A 1 67 ? 64.063 -1.591 -37.387 1.00 28.72 67 GLU A C 1
ATOM 493 O O . GLU A 1 67 ? 63.653 -0.727 -36.611 1.00 28.72 67 GLU A O 1
ATOM 498 N N . ALA A 1 68 ? 63.226 -2.319 -38.126 1.00 36.38 68 ALA A N 1
ATOM 499 C CA . ALA A 1 68 ? 61.779 -2.253 -38.020 1.00 36.38 68 ALA A CA 1
ATOM 500 C C . ALA A 1 68 ? 61.333 -2.842 -36.676 1.00 36.38 68 ALA A C 1
ATOM 502 O O . ALA A 1 68 ? 61.273 -4.059 -36.510 1.00 36.38 68 ALA A O 1
ATOM 503 N N . LYS A 1 69 ? 60.986 -1.977 -35.721 1.00 29.14 69 LYS A N 1
ATOM 504 C CA . LYS A 1 69 ? 60.261 -2.372 -34.513 1.00 29.14 69 LYS A CA 1
ATOM 505 C C . LYS A 1 69 ? 58.830 -1.866 -34.612 1.00 29.14 69 LYS A C 1
ATOM 507 O O . LYS A 1 69 ? 58.531 -0.711 -34.324 1.00 29.14 69 LYS A O 1
ATOM 512 N N . THR A 1 70 ? 57.964 -2.758 -35.076 1.00 28.02 70 THR A N 1
ATOM 513 C CA . THR A 1 70 ? 56.510 -2.620 -35.097 1.00 28.02 70 THR A CA 1
ATOM 514 C C . THR A 1 70 ? 56.019 -2.144 -33.730 1.00 28.02 70 THR A C 1
ATOM 516 O O . THR A 1 70 ? 56.164 -2.843 -32.727 1.00 28.02 70 THR A O 1
ATOM 519 N N . VAL A 1 71 ? 55.466 -0.933 -33.695 1.00 32.00 71 VAL A N 1
ATOM 520 C CA . VAL A 1 71 ? 54.737 -0.391 -32.545 1.00 32.00 71 VAL A CA 1
ATOM 521 C C . VAL A 1 71 ? 53.514 -1.291 -32.321 1.00 32.00 71 VAL A C 1
ATOM 523 O O . VAL A 1 71 ? 52.773 -1.528 -33.279 1.00 32.00 71 VAL A O 1
ATOM 526 N N . PRO A 1 72 ? 53.295 -1.844 -31.114 1.00 32.19 72 PRO A N 1
ATOM 527 C CA . PRO A 1 72 ? 52.096 -2.626 -30.849 1.00 32.19 72 PRO A CA 1
ATOM 528 C C . PRO A 1 72 ? 50.871 -1.719 -31.028 1.00 32.19 72 PRO A C 1
ATOM 530 O O . PRO A 1 72 ? 50.918 -0.555 -30.619 1.00 32.19 72 PRO A O 1
ATOM 533 N N . PRO A 1 73 ? 49.782 -2.201 -31.650 1.00 36.59 73 PRO A N 1
ATOM 534 C CA . PRO A 1 73 ? 48.589 -1.393 -31.810 1.00 36.59 73 PRO A CA 1
ATOM 535 C C . PRO A 1 73 ? 48.090 -1.013 -30.420 1.00 36.59 73 PRO A C 1
ATOM 537 O O . PRO A 1 73 ? 47.856 -1.873 -29.572 1.00 36.59 73 PRO A O 1
ATOM 540 N N . GLN A 1 74 ? 47.972 0.294 -30.204 1.00 42.25 74 GLN A N 1
ATOM 541 C CA . GLN A 1 74 ? 47.341 0.897 -29.046 1.00 42.25 74 GLN A CA 1
ATOM 542 C C . GLN A 1 74 ? 45.999 0.198 -28.830 1.00 42.25 74 GLN A C 1
ATOM 544 O O . GLN A 1 74 ? 45.084 0.323 -29.649 1.00 42.25 74 GLN A O 1
ATOM 549 N N . GLU A 1 75 ? 45.923 -0.597 -27.762 1.00 41.06 75 GLU A N 1
ATOM 550 C CA . GLU A 1 75 ? 44.707 -1.263 -27.332 1.00 41.06 75 GLU A CA 1
ATOM 551 C C . GLU A 1 75 ? 43.699 -0.164 -27.014 1.00 41.06 75 GLU A C 1
ATOM 553 O O . GLU A 1 75 ? 43.695 0.451 -25.949 1.00 41.06 75 GLU A O 1
ATOM 558 N N . THR A 1 76 ? 42.888 0.158 -28.016 1.00 41.69 76 THR A N 1
ATOM 559 C CA . THR A 1 76 ? 41.713 0.990 -27.844 1.00 41.69 76 THR A CA 1
ATOM 560 C C . THR A 1 76 ? 40.867 0.225 -26.848 1.00 41.69 76 THR A C 1
ATOM 562 O O . THR A 1 76 ? 40.364 -0.848 -27.189 1.00 41.69 76 THR A O 1
ATOM 565 N N . ALA A 1 77 ? 40.795 0.724 -25.610 1.00 46.28 77 ALA A N 1
ATOM 566 C CA . ALA A 1 77 ? 39.968 0.158 -24.558 1.00 46.28 77 ALA A CA 1
ATOM 567 C C . ALA A 1 77 ? 38.615 -0.189 -25.179 1.00 46.28 77 ALA A C 1
ATOM 569 O O . ALA A 1 77 ? 37.893 0.698 -25.643 1.00 46.28 77 ALA A O 1
ATOM 570 N N . ARG A 1 78 ? 38.329 -1.491 -25.298 1.00 48.88 78 ARG A N 1
ATOM 571 C CA . ARG A 1 78 ? 37.080 -1.968 -25.882 1.00 48.88 78 ARG A CA 1
ATOM 572 C C . ARG A 1 78 ? 35.973 -1.360 -25.037 1.00 48.88 78 ARG A C 1
ATOM 574 O O . ARG A 1 78 ? 35.793 -1.757 -23.890 1.00 48.88 78 ARG A O 1
ATOM 581 N N . ILE A 1 79 ? 35.265 -0.373 -25.583 1.00 52.50 79 ILE A N 1
ATOM 582 C CA . ILE A 1 79 ? 34.036 0.136 -24.984 1.00 52.50 79 ILE A CA 1
ATOM 583 C C . ILE A 1 79 ? 33.160 -1.099 -24.796 1.00 52.50 79 ILE A C 1
ATOM 585 O O . ILE A 1 79 ? 32.800 -1.747 -25.782 1.00 52.50 79 ILE A O 1
ATOM 589 N N . ALA A 1 80 ? 32.910 -1.481 -23.541 1.00 57.75 80 ALA A N 1
ATOM 590 C CA . ALA A 1 80 ? 32.092 -2.638 -23.228 1.00 57.75 80 ALA A CA 1
ATOM 591 C C . ALA A 1 80 ? 30.777 -2.504 -24.002 1.00 57.75 80 ALA A C 1
ATOM 593 O O . ALA A 1 80 ? 30.084 -1.488 -23.900 1.00 57.75 80 ALA A O 1
ATOM 594 N N . SER A 1 81 ? 30.476 -3.498 -24.835 1.00 58.00 81 SER A N 1
ATOM 595 C CA . SER A 1 81 ? 29.279 -3.514 -25.668 1.00 58.00 81 SER A CA 1
ATOM 596 C C . SER A 1 81 ? 28.050 -3.216 -24.812 1.00 58.00 81 SER A C 1
ATOM 598 O O . SER A 1 81 ? 27.846 -3.848 -23.778 1.00 58.00 81 SER A O 1
ATOM 600 N N . ARG A 1 82 ? 27.251 -2.233 -25.243 1.00 64.81 82 ARG A N 1
ATOM 601 C CA . ARG A 1 82 ? 25.973 -1.842 -24.638 1.00 64.81 82 ARG A CA 1
ATOM 602 C C . ARG A 1 82 ? 25.095 -3.076 -24.431 1.00 64.81 82 ARG A C 1
ATOM 604 O O . ARG A 1 82 ? 24.527 -3.583 -25.397 1.00 64.81 82 ARG A O 1
ATOM 611 N N . ALA A 1 83 ? 24.991 -3.564 -23.197 1.00 76.81 83 ALA A N 1
ATOM 612 C CA . ALA A 1 83 ? 24.140 -4.702 -22.887 1.00 76.81 83 ALA A CA 1
ATOM 613 C C . ALA A 1 83 ? 22.723 -4.193 -22.606 1.00 76.81 83 ALA A C 1
ATOM 615 O O . ALA A 1 83 ? 22.445 -3.550 -21.594 1.00 76.81 83 ALA A O 1
ATOM 616 N N . ILE A 1 84 ? 21.827 -4.462 -23.552 1.00 85.00 84 ILE A N 1
ATOM 617 C CA . ILE A 1 84 ? 20.396 -4.233 -23.386 1.00 85.00 84 ILE A CA 1
ATOM 618 C C . ILE A 1 84 ? 19.793 -5.469 -22.726 1.00 85.00 84 ILE A C 1
ATOM 620 O O . ILE A 1 84 ? 19.912 -6.572 -23.259 1.00 85.00 84 ILE A O 1
ATOM 624 N N . GLY A 1 85 ? 19.123 -5.273 -21.596 1.00 87.50 85 GLY A N 1
ATOM 625 C CA . GLY A 1 85 ? 18.384 -6.316 -20.894 1.00 87.50 85 GLY A CA 1
ATOM 626 C C . GLY A 1 85 ? 16.886 -6.033 -20.848 1.00 87.50 85 GLY A C 1
ATOM 627 O O . GLY A 1 85 ? 16.429 -4.934 -21.171 1.00 87.50 85 GLY A O 1
ATOM 628 N N . TYR A 1 86 ? 16.126 -7.041 -20.423 1.00 89.94 86 TYR A N 1
ATOM 629 C CA . TYR A 1 86 ? 14.696 -6.933 -20.154 1.00 89.94 86 TYR A CA 1
ATOM 630 C C . TYR A 1 86 ? 14.387 -7.539 -18.790 1.00 89.94 86 TYR A C 1
ATOM 632 O O . TYR A 1 86 ? 14.921 -8.592 -18.448 1.00 89.94 86 TYR A O 1
ATOM 640 N N . SER A 1 87 ? 13.534 -6.885 -18.007 1.00 91.94 87 SER A N 1
ATOM 641 C CA . SER A 1 87 ? 13.096 -7.398 -16.709 1.00 91.94 87 SER A CA 1
ATOM 642 C C . SER A 1 87 ? 11.675 -6.953 -16.393 1.00 91.94 87 SER A C 1
ATOM 644 O O . SER A 1 87 ? 11.260 -5.859 -16.765 1.00 91.94 87 SER A O 1
ATOM 646 N N . SER A 1 88 ? 10.925 -7.800 -15.698 1.00 94.31 88 SER A N 1
ATOM 647 C CA . SER A 1 88 ? 9.582 -7.498 -15.207 1.00 94.31 88 SER A CA 1
ATOM 648 C C . SER A 1 88 ? 9.573 -7.373 -13.690 1.00 94.31 88 SER A C 1
ATOM 650 O O . SER A 1 88 ? 10.326 -8.043 -12.984 1.00 94.31 88 SER A O 1
ATOM 652 N N . VAL A 1 89 ? 8.647 -6.574 -13.175 1.00 96.25 89 VAL A N 1
ATOM 653 C CA . VAL A 1 89 ? 8.328 -6.512 -11.753 1.00 96.25 89 VAL A CA 1
ATOM 654 C C . VAL A 1 89 ? 7.183 -7.483 -11.493 1.00 96.25 89 VAL A C 1
ATOM 656 O O . VAL A 1 89 ? 6.036 -7.231 -11.863 1.00 96.25 89 VAL A O 1
ATOM 659 N N . GLU A 1 90 ? 7.506 -8.612 -10.870 1.00 95.12 90 GLU A N 1
ATOM 660 C CA . GLU A 1 90 ? 6.534 -9.636 -10.487 1.00 95.12 90 GLU A CA 1
ATOM 661 C C . GLU A 1 90 ? 5.416 -9.061 -9.611 1.00 95.12 90 GLU A C 1
ATOM 663 O O . GLU A 1 90 ? 5.677 -8.459 -8.557 1.00 95.12 90 GLU A O 1
ATOM 668 N N . GLY A 1 91 ? 4.180 -9.301 -10.048 1.00 95.38 91 GLY A N 1
ATOM 669 C CA . GLY A 1 91 ? 2.958 -8.930 -9.355 1.00 95.38 91 GLY A CA 1
ATOM 670 C C . GLY A 1 91 ? 2.762 -9.702 -8.057 1.00 95.38 91 GLY A C 1
ATOM 671 O O . GLY A 1 91 ? 3.500 -10.637 -7.737 1.00 95.38 91 GLY A O 1
ATOM 672 N N . ARG A 1 92 ? 1.772 -9.276 -7.276 1.00 95.31 92 ARG A N 1
ATOM 673 C CA . ARG A 1 92 ? 1.442 -9.882 -5.982 1.00 95.31 92 ARG A CA 1
ATOM 674 C C . ARG A 1 92 ? 0.103 -9.412 -5.455 1.00 95.31 92 ARG A C 1
ATOM 676 O O . ARG A 1 92 ? -0.421 -8.385 -5.875 1.00 95.31 92 ARG A O 1
ATOM 683 N N . GLU A 1 93 ? -0.385 -10.132 -4.460 1.00 96.06 93 GLU A N 1
ATOM 684 C CA . GLU A 1 93 ? -1.579 -9.763 -3.718 1.00 96.06 93 GLU A CA 1
ATOM 685 C C . GLU A 1 93 ? -1.210 -9.261 -2.325 1.00 96.06 93 GLU A C 1
ATOM 687 O O . GLU A 1 93 ? -0.326 -9.813 -1.663 1.00 96.06 93 GLU A O 1
ATOM 692 N N . ILE A 1 94 ? -1.873 -8.193 -1.889 1.00 97.25 94 ILE A N 1
ATOM 693 C CA . ILE A 1 94 ? -1.660 -7.591 -0.574 1.00 97.25 94 ILE A CA 1
ATOM 694 C C . ILE A 1 94 ? -3.017 -7.496 0.123 1.00 97.25 94 ILE A C 1
ATOM 696 O O . ILE A 1 94 ? -3.846 -6.668 -0.266 1.00 97.25 94 ILE A O 1
ATOM 700 N N . PRO A 1 95 ? -3.276 -8.343 1.130 1.00 97.62 95 PRO A N 1
ATOM 701 C CA . PRO A 1 95 ? -4.489 -8.247 1.917 1.00 97.62 95 PRO A CA 1
ATOM 702 C C . PRO A 1 95 ? -4.344 -7.181 3.008 1.00 97.62 95 PRO A C 1
ATOM 704 O O . PRO A 1 95 ? -3.378 -7.168 3.774 1.00 97.62 95 PRO A O 1
ATOM 707 N N . PHE A 1 96 ? -5.341 -6.310 3.088 1.00 98.38 96 PHE A N 1
ATOM 708 C CA . PHE A 1 96 ? -5.511 -5.288 4.108 1.00 98.38 96 PHE A CA 1
ATOM 709 C C . PHE A 1 96 ? -6.690 -5.655 5.000 1.00 98.38 96 PHE A C 1
ATOM 711 O O . PHE A 1 96 ? -7.812 -5.849 4.530 1.00 98.38 96 PHE A O 1
ATOM 718 N N . PHE A 1 97 ? -6.443 -5.709 6.297 1.00 98.44 97 PHE A N 1
ATOM 719 C CA . PHE A 1 97 ? -7.447 -5.944 7.317 1.00 98.44 97 PHE A CA 1
ATOM 720 C C . PHE A 1 97 ? -7.556 -4.724 8.217 1.00 98.44 97 PHE A C 1
ATOM 722 O O . PHE A 1 97 ? -6.598 -3.976 8.420 1.00 98.44 97 PHE A O 1
ATOM 729 N N . PHE A 1 98 ? -8.744 -4.545 8.774 1.00 98.50 98 PHE A N 1
ATOM 730 C CA . PHE A 1 98 ? -9.063 -3.425 9.638 1.00 98.50 98 PHE A CA 1
ATOM 731 C C . PHE A 1 98 ? -9.515 -3.982 10.978 1.00 98.50 98 PHE A C 1
ATOM 733 O O . PHE A 1 98 ? -10.318 -4.910 11.011 1.00 98.50 98 PHE A O 1
ATOM 740 N N . VAL A 1 99 ? -8.977 -3.457 12.072 1.00 98.25 99 VAL A N 1
ATOM 741 C CA . VAL A 1 99 ? -9.180 -4.010 13.413 1.00 98.25 99 VAL A CA 1
ATOM 742 C C . VAL A 1 99 ? -9.880 -2.979 14.288 1.00 98.25 99 VAL A C 1
ATOM 744 O O . VAL A 1 99 ? -9.480 -1.816 14.348 1.00 98.25 99 VAL A O 1
ATOM 747 N N . GLU A 1 100 ? -10.944 -3.402 14.958 1.00 97.62 100 GLU A N 1
ATOM 748 C CA . GLU A 1 100 ? -11.681 -2.613 15.943 1.00 97.62 100 GLU A CA 1
ATOM 749 C C . GLU A 1 100 ? -10.934 -2.494 17.276 1.00 97.62 100 GLU A C 1
ATOM 751 O O . GLU A 1 100 ? -10.054 -3.286 17.603 1.00 97.62 100 GLU A O 1
ATOM 756 N N . GLU A 1 101 ? -11.344 -1.534 18.110 1.00 96.94 101 GLU A N 1
ATOM 757 C CA . GLU A 1 101 ? -10.774 -1.350 19.456 1.00 96.94 101 GLU A CA 1
ATOM 758 C C . GLU A 1 101 ? -10.938 -2.581 20.375 1.00 96.94 101 GLU A C 1
ATOM 760 O O . GLU A 1 101 ? -10.213 -2.706 21.357 1.00 96.94 101 GLU A O 1
ATOM 765 N N . ASP A 1 102 ? -11.873 -3.490 20.089 1.00 96.56 102 ASP A N 1
ATOM 766 C CA . ASP A 1 102 ? -12.070 -4.740 20.841 1.00 96.56 102 ASP A CA 1
ATOM 767 C C . ASP A 1 102 ? -11.285 -5.937 20.272 1.00 96.56 102 ASP A C 1
ATOM 769 O O . ASP A 1 102 ? -11.397 -7.046 20.790 1.00 96.56 102 ASP A O 1
ATOM 773 N N . GLY A 1 103 ? -10.484 -5.725 19.222 1.00 96.69 103 GLY A N 1
ATOM 774 C CA . GLY A 1 103 ? -9.707 -6.772 18.559 1.00 96.69 103 GLY A CA 1
ATOM 775 C C . GLY A 1 103 ? -10.466 -7.552 17.490 1.00 96.69 103 GLY A C 1
ATOM 776 O O . GLY A 1 103 ? -9.879 -8.430 16.861 1.00 96.69 103 GLY A O 1
ATOM 777 N N . THR A 1 104 ? -11.743 -7.261 17.235 1.00 96.94 104 THR A N 1
ATOM 778 C CA . THR A 1 104 ? -12.479 -7.906 16.138 1.00 96.94 104 THR A CA 1
ATOM 779 C C . THR A 1 104 ? -12.110 -7.309 14.778 1.00 96.94 104 THR A C 1
ATOM 781 O O . THR A 1 104 ? -11.697 -6.152 14.677 1.00 96.94 104 THR A O 1
ATOM 784 N N . LEU A 1 105 ? -12.247 -8.099 13.709 1.00 97.12 105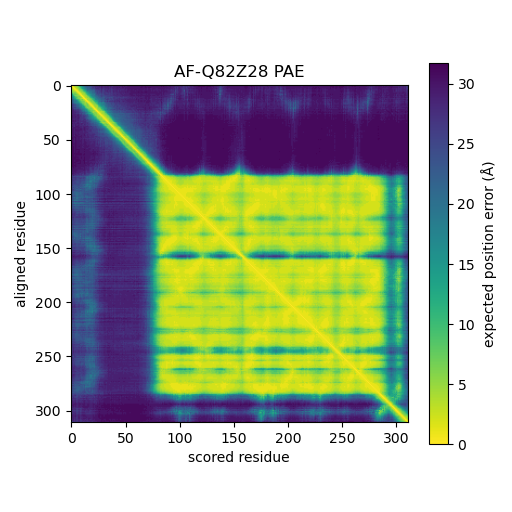 LEU A N 1
ATOM 785 C CA . LEU A 1 105 ? -12.088 -7.584 12.350 1.00 97.12 105 LEU A CA 1
ATOM 786 C C . LEU A 1 105 ? -13.284 -6.703 11.983 1.00 97.12 105 LEU A C 1
ATOM 788 O O . LEU A 1 105 ? -14.443 -7.105 12.103 1.00 97.12 105 LEU A O 1
ATOM 792 N N . PHE A 1 106 ? -12.979 -5.500 11.517 1.00 97.88 106 PHE A N 1
ATOM 793 C CA . PHE A 1 106 ? -13.937 -4.547 10.996 1.00 97.88 106 PHE A CA 1
ATOM 794 C C . PHE A 1 106 ? -14.407 -4.956 9.599 1.00 97.88 106 PHE A C 1
ATOM 796 O O . PHE A 1 106 ? -13.642 -5.502 8.809 1.00 97.88 106 PHE A O 1
ATOM 803 N N . ASP A 1 107 ? -15.663 -4.642 9.281 1.00 97.44 107 ASP A N 1
ATOM 804 C CA . ASP A 1 107 ? -16.233 -4.891 7.959 1.00 97.44 107 ASP A CA 1
ATOM 805 C C . ASP A 1 107 ? -15.488 -4.075 6.879 1.00 97.44 107 ASP A C 1
ATOM 807 O O . ASP A 1 107 ? -15.604 -2.840 6.850 1.00 97.44 107 ASP A O 1
ATOM 811 N N . PRO A 1 108 ? -14.735 -4.730 5.974 1.00 97.00 108 PRO A N 1
ATOM 812 C CA . PRO A 1 108 ? -13.913 -4.042 4.990 1.00 97.00 108 PRO A CA 1
ATOM 813 C C . PRO A 1 108 ? -14.739 -3.236 3.986 1.00 97.00 108 PRO A C 1
ATOM 815 O O . PRO A 1 108 ? -14.198 -2.306 3.393 1.00 97.00 108 PRO A O 1
ATOM 818 N N . ASP A 1 109 ? -16.017 -3.551 3.749 1.00 96.75 109 ASP A N 1
ATOM 819 C CA . ASP A 1 109 ? -16.867 -2.826 2.784 1.00 96.75 109 ASP A CA 1
ATOM 820 C C . ASP A 1 109 ? -17.239 -1.421 3.249 1.00 96.75 109 ASP A C 1
ATOM 822 O O . ASP A 1 109 ? -17.648 -0.569 2.461 1.00 96.75 109 ASP A O 1
ATOM 826 N N . ARG A 1 110 ? -17.015 -1.141 4.530 1.00 97.44 110 ARG A N 1
ATOM 827 C CA . ARG A 1 110 ? -17.197 0.184 5.117 1.00 97.44 110 ARG A CA 1
ATOM 828 C C . ARG A 1 110 ? -15.948 1.059 5.007 1.00 97.44 110 ARG A C 1
ATOM 830 O O . ARG A 1 110 ? -16.008 2.222 5.404 1.00 97.44 110 ARG A O 1
ATOM 837 N N . ILE A 1 111 ? -14.841 0.523 4.488 1.00 97.81 111 ILE A N 1
ATOM 838 C CA . ILE A 1 111 ? -13.623 1.268 4.164 1.00 97.81 111 ILE A CA 1
ATOM 839 C C . ILE A 1 111 ? -13.538 1.429 2.649 1.00 97.81 111 ILE A C 1
ATOM 841 O O . ILE A 1 111 ? -13.472 0.450 1.906 1.00 97.81 111 ILE A O 1
ATOM 845 N N . THR A 1 112 ? -13.486 2.673 2.182 1.00 97.31 112 THR A N 1
ATOM 846 C CA . THR A 1 112 ? -13.196 2.948 0.771 1.00 97.31 112 THR A CA 1
ATOM 847 C C . THR A 1 112 ? -11.687 2.960 0.576 1.00 97.31 112 THR A C 1
ATOM 849 O O . THR A 1 112 ? -11.009 3.813 1.146 1.00 97.31 112 THR A O 1
ATOM 852 N N . MET A 1 113 ? -11.164 2.039 -0.230 1.00 97.69 113 MET A N 1
ATOM 853 C CA . MET A 1 113 ? -9.761 2.018 -0.640 1.00 97.69 113 MET A CA 1
ATOM 854 C C . MET A 1 113 ? -9.668 2.443 -2.105 1.00 97.69 113 MET A C 1
ATOM 856 O O . MET A 1 113 ? -10.261 1.793 -2.959 1.00 97.69 113 MET A O 1
ATOM 860 N N . ALA A 1 114 ? -8.933 3.516 -2.385 1.00 97.31 114 ALA A N 1
ATOM 861 C CA . ALA A 1 114 ? -8.645 3.970 -3.743 1.00 97.31 114 ALA A CA 1
ATOM 862 C C . ALA A 1 114 ? -7.146 3.842 -4.012 1.00 97.31 114 ALA A C 1
ATOM 864 O O . ALA A 1 114 ? -6.328 4.204 -3.166 1.00 97.31 114 ALA A O 1
ATOM 865 N N . VAL A 1 115 ? -6.788 3.298 -5.171 1.00 97.94 115 VAL A N 1
ATOM 866 C CA . VAL A 1 115 ? -5.401 3.033 -5.554 1.00 97.94 115 VAL A CA 1
ATOM 867 C C . VAL A 1 115 ? -5.288 2.994 -7.071 1.00 97.94 115 VAL A C 1
ATOM 869 O O . VAL A 1 115 ? -6.114 2.396 -7.753 1.00 97.94 115 VAL A O 1
ATOM 872 N N . ASN A 1 116 ? -4.224 3.594 -7.593 1.00 97.94 116 ASN A N 1
ATOM 873 C CA . ASN A 1 116 ? -3.839 3.477 -8.990 1.00 97.94 116 ASN A CA 1
ATOM 874 C C . ASN A 1 116 ? -2.592 2.603 -9.110 1.00 97.94 116 ASN A C 1
ATOM 876 O O . ASN A 1 116 ? -1.651 2.730 -8.326 1.00 97.94 116 ASN A O 1
ATOM 880 N N . LEU A 1 117 ? -2.535 1.772 -10.137 1.00 98.06 117 LEU A N 1
ATOM 881 C CA . LEU A 1 117 ? -1.298 1.199 -10.640 1.00 98.06 117 LEU A CA 1
ATOM 882 C C . LEU A 1 117 ? -0.709 2.152 -11.674 1.00 98.06 117 LEU A C 1
ATOM 884 O O . LEU A 1 117 ? -1.371 2.482 -12.660 1.00 98.06 117 LEU A O 1
ATOM 888 N N . SER A 1 118 ? 0.523 2.591 -11.447 1.00 96.62 118 SER A N 1
ATOM 889 C CA . SER A 1 118 ? 1.204 3.510 -12.350 1.00 96.62 118 SER A CA 1
ATOM 890 C C . SER A 1 118 ? 2.453 2.887 -12.949 1.00 96.62 118 SER A C 1
ATOM 892 O O . SER A 1 118 ? 3.226 2.227 -12.251 1.00 96.62 118 SER A O 1
ATOM 894 N N . THR A 1 119 ? 2.652 3.165 -14.236 1.00 94.88 119 THR A N 1
ATOM 895 C CA . THR A 1 119 ? 3.906 2.927 -14.947 1.00 94.88 119 THR A CA 1
ATOM 896 C C . THR A 1 119 ? 4.460 4.266 -15.391 1.00 94.88 119 THR A C 1
ATOM 898 O O . THR A 1 119 ? 3.768 5.029 -16.070 1.00 94.88 119 THR A O 1
ATOM 901 N N . PHE A 1 120 ? 5.704 4.552 -15.036 1.00 92.00 120 PHE A N 1
ATOM 902 C CA . PHE A 1 120 ? 6.392 5.758 -15.456 1.00 92.00 120 PHE A CA 1
ATOM 903 C C . PHE A 1 120 ? 7.695 5.413 -16.178 1.00 92.00 120 PHE A C 1
ATOM 905 O O . PHE A 1 120 ? 8.576 4.799 -15.585 1.00 92.00 120 PHE A O 1
ATOM 912 N N . SER A 1 121 ? 7.808 5.809 -17.445 1.00 89.44 121 SER A N 1
ATOM 913 C CA . SER A 1 121 ? 9.020 5.639 -18.247 1.00 89.44 121 SER A CA 1
ATOM 914 C C . SER A 1 121 ? 9.778 6.956 -18.330 1.00 89.44 121 SER A C 1
ATOM 916 O O . SER A 1 121 ? 9.247 7.938 -18.849 1.00 89.44 121 SER A O 1
ATOM 918 N N . PHE A 1 122 ? 11.027 6.974 -17.863 1.00 84.75 122 PHE A N 1
ATOM 919 C CA . PHE A 1 122 ? 11.909 8.133 -18.034 1.00 84.75 122 PHE A CA 1
ATOM 920 C C . PHE A 1 122 ? 12.350 8.311 -19.482 1.00 84.75 122 PHE A C 1
ATOM 922 O O . PHE A 1 122 ? 12.532 9.434 -19.931 1.00 84.75 122 PHE A O 1
ATOM 929 N N . TYR A 1 123 ? 12.498 7.207 -20.216 1.00 80.44 123 TYR A N 1
ATOM 930 C CA . TYR A 1 123 ? 12.943 7.246 -21.605 1.00 80.44 123 TYR A CA 1
ATOM 931 C C . TYR A 1 123 ? 11.875 7.828 -22.536 1.00 80.44 123 TYR A C 1
ATOM 933 O O . TYR A 1 123 ? 12.184 8.637 -23.403 1.00 80.44 123 TYR A O 1
ATOM 941 N N . GLU A 1 124 ? 10.616 7.426 -22.348 1.00 83.75 124 GLU A N 1
ATOM 942 C CA . GLU A 1 124 ? 9.490 7.932 -23.145 1.00 83.75 124 GLU A CA 1
ATOM 943 C C . GLU A 1 124 ? 8.843 9.189 -22.539 1.00 83.75 124 GLU A C 1
ATOM 945 O O . GLU A 1 124 ? 7.878 9.705 -23.099 1.00 83.75 124 GLU A O 1
ATOM 950 N N . GLU A 1 125 ? 9.305 9.629 -21.362 1.00 84.81 125 GLU A N 1
ATOM 951 C CA . GLU A 1 125 ? 8.665 10.654 -20.519 1.00 84.81 125 GLU A CA 1
ATOM 952 C C . GLU A 1 125 ? 7.147 10.451 -20.368 1.00 84.81 125 GLU A C 1
ATOM 954 O O . GLU A 1 125 ? 6.344 11.391 -20.340 1.00 84.81 125 GLU A O 1
ATOM 959 N N . LYS A 1 126 ? 6.738 9.183 -20.275 1.00 87.38 126 LYS A N 1
ATOM 960 C CA . LYS A 1 126 ? 5.338 8.772 -20.333 1.00 87.38 126 LYS A CA 1
ATOM 961 C C . LYS A 1 126 ? 4.885 8.216 -18.998 1.00 87.38 126 LYS A C 1
ATOM 963 O O . LYS A 1 126 ? 5.510 7.323 -18.428 1.00 87.38 126 LYS A O 1
ATOM 968 N N . LEU A 1 127 ? 3.742 8.711 -18.539 1.00 91.62 127 LEU A N 1
ATOM 969 C CA . LEU A 1 127 ? 3.048 8.223 -17.359 1.00 91.62 127 LEU A CA 1
ATOM 970 C C . LEU A 1 127 ? 1.736 7.557 -17.769 1.00 91.62 127 LEU A C 1
ATOM 972 O O . LEU A 1 127 ? 0.904 8.163 -18.439 1.00 91.62 127 LEU A O 1
ATOM 976 N N . GLN A 1 128 ? 1.543 6.319 -17.332 1.00 92.62 128 GLN A N 1
ATOM 977 C CA . GLN A 1 128 ? 0.292 5.584 -17.473 1.00 92.62 128 GLN A CA 1
ATOM 978 C C . GLN A 1 128 ? -0.261 5.292 -16.086 1.00 92.62 128 GLN A C 1
ATOM 980 O O . GLN A 1 128 ? 0.496 4.907 -15.197 1.00 92.62 128 GLN A O 1
ATOM 985 N N . ARG A 1 129 ? -1.571 5.473 -15.906 1.00 93.81 129 ARG A N 1
ATOM 986 C CA . ARG A 1 129 ? -2.270 5.188 -14.651 1.00 93.81 129 ARG A CA 1
ATOM 987 C C . ARG A 1 129 ? -3.500 4.359 -14.933 1.00 93.81 129 ARG A C 1
ATOM 989 O O . ARG A 1 129 ? -4.292 4.713 -15.801 1.00 93.81 129 ARG A O 1
ATOM 996 N N . THR A 1 130 ? -3.659 3.296 -14.166 1.00 96.38 130 THR A N 1
ATOM 997 C CA . THR A 1 130 ? -4.824 2.423 -14.228 1.00 96.38 130 THR A CA 1
ATOM 998 C C . THR A 1 130 ? -5.386 2.287 -12.819 1.00 96.38 130 THR A C 1
ATOM 1000 O O . THR A 1 130 ? -4.651 1.830 -11.941 1.00 96.38 130 THR A O 1
ATOM 1003 N N . PRO A 1 131 ? -6.644 2.679 -12.566 1.00 97.62 131 PRO A N 1
ATOM 1004 C CA . PRO A 1 131 ? -7.299 2.381 -11.301 1.00 97.62 131 PRO A CA 1
ATOM 1005 C C . PRO A 1 131 ? -7.283 0.878 -11.028 1.00 97.62 131 PRO A C 1
ATOM 1007 O O . PRO A 1 131 ? -7.568 0.077 -11.919 1.00 97.62 131 PRO A O 1
ATOM 1010 N N . LEU A 1 132 ? -6.919 0.501 -9.806 1.00 97.69 132 LEU A N 1
ATOM 1011 C CA . LEU A 1 132 ? -7.121 -0.852 -9.305 1.00 97.69 132 LEU A CA 1
ATOM 1012 C C . LEU A 1 132 ? -8.349 -0.846 -8.400 1.00 97.69 132 LEU A C 1
ATOM 1014 O O . LEU A 1 132 ? -8.527 0.078 -7.612 1.00 97.69 132 LEU A O 1
ATOM 1018 N N . GLU A 1 133 ? -9.151 -1.904 -8.494 1.00 95.88 133 GLU A N 1
ATOM 1019 C CA . GLU A 1 133 ? -10.364 -2.100 -7.698 1.00 95.88 133 GLU A CA 1
ATOM 1020 C C . GLU A 1 133 ? -10.109 -3.203 -6.658 1.00 95.88 133 GLU A C 1
ATOM 1022 O O . GLU A 1 133 ? -10.175 -4.391 -6.994 1.00 95.88 133 GLU A O 1
ATOM 1027 N N . PRO A 1 134 ? -9.761 -2.858 -5.402 1.00 96.12 134 PRO A N 1
ATOM 1028 C CA . PRO A 1 134 ? -9.553 -3.853 -4.359 1.00 96.12 134 PRO A CA 1
ATOM 1029 C C . PRO A 1 134 ? -10.843 -4.626 -4.083 1.00 96.12 134 PRO A C 1
ATOM 1031 O O . PRO A 1 134 ? -11.908 -4.039 -3.883 1.00 96.12 134 PRO A O 1
ATOM 1034 N N . THR A 1 135 ? -10.746 -5.950 -4.012 1.00 96.44 135 THR A N 1
ATOM 1035 C CA . THR A 1 135 ? -11.902 -6.823 -3.765 1.00 96.44 135 THR A CA 1
ATOM 1036 C C . THR A 1 135 ? -12.016 -7.179 -2.289 1.00 96.44 135 THR A C 1
ATOM 1038 O O . THR A 1 135 ? -11.042 -7.102 -1.546 1.00 96.44 135 THR A O 1
ATOM 1041 N N . THR A 1 136 ? -13.201 -7.567 -1.826 1.00 96.56 136 THR A N 1
ATOM 1042 C CA . THR A 1 136 ? -13.377 -8.049 -0.450 1.00 96.56 136 THR A CA 1
ATOM 1043 C C . THR A 1 136 ? -13.251 -9.567 -0.407 1.00 96.56 136 THR A C 1
ATOM 1045 O O . THR A 1 136 ? -14.050 -10.276 -1.016 1.00 96.56 136 THR A O 1
ATOM 1048 N N . VAL A 1 137 ? -12.261 -10.072 0.332 1.00 92.69 137 VAL A N 1
ATOM 1049 C CA . VAL A 1 137 ? -11.978 -11.507 0.477 1.00 92.69 137 VAL A CA 1
ATOM 1050 C C . VAL A 1 137 ? -11.627 -11.804 1.934 1.00 92.69 137 VAL A C 1
ATOM 1052 O O . VAL A 1 137 ? -10.807 -11.115 2.534 1.00 92.69 137 VAL A O 1
ATOM 1055 N N . ASN A 1 138 ? -12.245 -12.835 2.521 1.00 91.31 138 ASN A N 1
ATOM 1056 C CA . ASN A 1 138 ? -11.951 -13.319 3.880 1.00 91.31 138 ASN A CA 1
ATOM 1057 C C . ASN A 1 138 ? -11.987 -12.239 4.985 1.00 91.31 138 ASN A C 1
ATOM 1059 O O . ASN A 1 138 ? -11.232 -12.318 5.949 1.00 91.31 138 ASN A O 1
ATOM 1063 N N . GLY A 1 139 ? -12.859 -11.233 4.862 1.00 91.69 139 GLY A N 1
ATOM 1064 C CA . GLY A 1 139 ? -12.972 -10.147 5.846 1.00 91.69 139 GLY A CA 1
ATOM 1065 C C . GLY A 1 139 ? -11.910 -9.048 5.717 1.00 91.69 139 GLY A C 1
ATOM 1066 O O . GLY A 1 139 ? -11.813 -8.203 6.600 1.00 91.69 139 GLY A O 1
ATOM 1067 N N . GLY A 1 140 ? -11.136 -9.030 4.627 1.00 95.81 140 GLY A N 1
ATOM 1068 C CA . GLY A 1 140 ? -10.199 -7.958 4.286 1.00 95.81 140 GLY A CA 1
ATOM 1069 C C . GLY A 1 140 ? -10.409 -7.410 2.871 1.00 95.81 140 GLY A C 1
ATOM 1070 O O . GLY A 1 140 ? -11.144 -7.986 2.067 1.00 95.81 140 GLY A O 1
ATOM 1071 N N . LYS A 1 141 ? -9.745 -6.291 2.567 1.00 97.81 141 LYS A N 1
ATOM 1072 C CA . LYS A 1 141 ? -9.579 -5.743 1.213 1.00 97.81 141 LYS A CA 1
ATOM 1073 C C . LYS A 1 141 ? -8.340 -6.371 0.571 1.00 97.81 141 LYS A C 1
ATOM 1075 O O . LYS A 1 141 ? -7.237 -6.205 1.077 1.00 97.81 141 LYS A O 1
ATOM 1080 N N . LEU A 1 142 ? -8.501 -7.080 -0.538 1.00 97.69 142 LEU A N 1
ATOM 1081 C CA . LEU A 1 142 ? -7.422 -7.684 -1.308 1.00 97.69 142 LEU A CA 1
ATOM 1082 C C . LEU A 1 142 ? -7.036 -6.769 -2.472 1.00 97.69 142 LEU A C 1
ATOM 1084 O O . LEU A 1 142 ? -7.831 -6.534 -3.384 1.00 97.69 142 LEU A O 1
ATOM 1088 N N . LEU A 1 143 ? -5.805 -6.261 -2.440 1.00 97.75 143 LEU A N 1
ATOM 1089 C CA . LEU A 1 143 ? -5.203 -5.537 -3.553 1.00 97.75 143 LEU A CA 1
ATOM 1090 C C . LEU A 1 143 ? -4.409 -6.513 -4.425 1.00 97.75 143 LEU A C 1
ATOM 1092 O O . LEU A 1 143 ? -3.295 -6.893 -4.059 1.00 97.75 143 LEU A O 1
ATOM 1096 N N . SER A 1 144 ? -4.966 -6.898 -5.571 1.00 97.44 144 SER A N 1
ATOM 1097 C CA . SER A 1 144 ? -4.288 -7.751 -6.553 1.00 97.44 144 SER A CA 1
ATOM 1098 C C . SER A 1 144 ? -3.545 -6.889 -7.574 1.00 97.44 144 SER A C 1
ATOM 1100 O O . SER A 1 144 ? -4.142 -6.078 -8.281 1.00 97.44 144 SER A O 1
ATOM 1102 N N . ILE A 1 145 ? -2.224 -7.049 -7.635 1.00 97.81 145 ILE A N 1
ATOM 1103 C CA . ILE A 1 145 ? -1.338 -6.259 -8.489 1.00 97.81 145 ILE A CA 1
ATOM 1104 C C . ILE A 1 145 ? -0.776 -7.180 -9.576 1.00 97.81 145 ILE A C 1
ATOM 1106 O O . ILE A 1 145 ? -0.085 -8.146 -9.238 1.00 97.81 145 ILE A O 1
ATOM 1110 N N . PRO A 1 146 ? -1.032 -6.910 -10.867 1.00 97.69 146 PRO A N 1
ATOM 1111 C CA . PRO A 1 146 ? -0.509 -7.730 -11.951 1.00 97.69 146 PRO A CA 1
ATOM 1112 C C . PRO A 1 146 ? 1.009 -7.583 -12.104 1.00 97.69 146 PRO A C 1
ATOM 1114 O O . PRO A 1 146 ? 1.599 -6.563 -11.735 1.00 97.69 146 PRO A O 1
ATOM 1117 N N . THR A 1 147 ? 1.644 -8.598 -12.689 1.00 97.75 147 THR A N 1
ATOM 1118 C CA . THR A 1 147 ? 3.042 -8.515 -13.134 1.00 97.75 147 THR A CA 1
ATOM 1119 C C . THR A 1 147 ? 3.172 -7.469 -14.231 1.00 97.75 147 THR A C 1
ATOM 1121 O O . THR A 1 147 ? 2.322 -7.385 -15.119 1.00 97.75 147 THR A O 1
ATOM 1124 N N . SER A 1 148 ? 4.227 -6.661 -14.163 1.00 97.06 148 SER A N 1
ATOM 1125 C CA . SER A 1 148 ? 4.493 -5.661 -15.193 1.00 97.06 148 SER A CA 1
ATOM 1126 C C . SER A 1 148 ? 4.814 -6.323 -16.540 1.00 97.06 148 SER A C 1
ATOM 1128 O O . SER A 1 148 ? 5.299 -7.458 -16.573 1.00 97.06 148 SER A O 1
ATOM 1130 N N . PRO A 1 149 ? 4.662 -5.607 -17.665 1.00 93.62 149 PRO A N 1
ATOM 1131 C CA . PRO A 1 149 ? 5.355 -5.997 -18.887 1.00 93.62 149 PRO A CA 1
ATOM 1132 C C . PRO A 1 149 ? 6.877 -6.023 -18.662 1.00 93.62 149 PRO A C 1
ATOM 1134 O O . PRO A 1 149 ? 7.395 -5.437 -17.705 1.00 93.62 149 PRO A O 1
ATOM 1137 N N . ALA A 1 150 ? 7.599 -6.698 -19.554 1.00 92.75 150 ALA A N 1
ATOM 1138 C CA . ALA A 1 150 ? 9.055 -6.690 -19.537 1.00 92.75 150 ALA A CA 1
ATOM 1139 C C . ALA A 1 150 ? 9.573 -5.303 -19.945 1.00 92.75 150 ALA A C 1
ATOM 1141 O O . ALA A 1 150 ? 9.366 -4.850 -21.071 1.00 92.75 150 ALA A O 1
ATOM 1142 N N . PHE A 1 151 ? 10.257 -4.631 -19.027 1.00 92.06 151 PHE A N 1
ATOM 1143 C CA . PHE A 1 151 ? 10.876 -3.338 -19.259 1.00 92.06 151 PHE A CA 1
ATOM 1144 C C . PHE A 1 151 ? 12.293 -3.506 -19.775 1.00 92.06 151 PHE A C 1
ATOM 1146 O O . PHE A 1 151 ? 13.090 -4.260 -19.218 1.00 92.06 151 PHE A O 1
ATOM 1153 N N . LYS A 1 152 ? 12.606 -2.755 -20.827 1.00 87.69 152 LYS A N 1
ATOM 1154 C CA . LYS A 1 152 ? 13.956 -2.639 -21.364 1.00 87.69 152 LYS A CA 1
ATOM 1155 C C . LYS A 1 152 ? 14.816 -1.787 -20.430 1.00 87.69 152 LYS A C 1
ATOM 1157 O O . LYS A 1 152 ? 14.386 -0.707 -20.027 1.00 87.69 152 LYS A O 1
ATOM 1162 N N . TYR A 1 153 ? 16.040 -2.230 -20.171 1.00 87.69 153 TYR A N 1
ATOM 1163 C CA . TYR A 1 153 ? 17.066 -1.457 -19.474 1.00 87.69 153 TYR A CA 1
ATOM 1164 C C . TYR A 1 153 ? 18.412 -1.562 -20.198 1.00 87.69 153 TYR A C 1
ATOM 1166 O O . TYR A 1 153 ? 18.623 -2.431 -21.047 1.00 87.69 153 TYR A O 1
ATOM 1174 N N . ASP A 1 154 ? 19.310 -0.634 -19.892 1.00 83.44 154 ASP A N 1
ATOM 1175 C CA . ASP A 1 154 ? 20.626 -0.506 -20.510 1.00 83.44 154 ASP A CA 1
ATOM 1176 C C . ASP A 1 154 ? 21.677 -0.415 -19.413 1.00 83.44 154 ASP A C 1
ATOM 1178 O O . ASP A 1 154 ? 21.653 0.513 -18.608 1.00 83.44 154 ASP A O 1
ATOM 1182 N N . THR A 1 155 ? 22.611 -1.363 -19.380 1.00 75.94 155 THR A N 1
ATOM 1183 C CA . THR A 1 155 ? 23.614 -1.415 -18.310 1.00 75.94 155 THR A CA 1
ATOM 1184 C C . THR A 1 155 ? 24.585 -0.240 -18.329 1.00 75.94 155 THR A C 1
ATOM 1186 O O . THR A 1 155 ? 25.221 0.029 -17.313 1.00 75.94 155 THR A O 1
ATOM 1189 N N . ASN A 1 156 ? 24.700 0.458 -19.462 1.00 75.62 156 ASN A N 1
ATOM 1190 C CA . ASN A 1 156 ? 25.684 1.519 -19.668 1.00 75.62 156 ASN A CA 1
ATOM 1191 C C . ASN A 1 156 ? 25.065 2.925 -19.621 1.00 75.62 156 ASN A C 1
ATOM 1193 O O . ASN A 1 156 ? 25.790 3.913 -19.718 1.00 75.62 156 ASN A O 1
ATOM 1197 N N . ASN A 1 157 ? 23.741 3.039 -19.480 1.00 70.56 157 ASN A N 1
ATOM 1198 C CA . ASN A 1 157 ? 23.040 4.317 -19.407 1.00 70.56 157 ASN A CA 1
ATOM 1199 C C . ASN A 1 157 ? 22.110 4.324 -18.192 1.00 70.56 157 ASN A C 1
ATOM 1201 O O . ASN A 1 157 ? 21.250 3.461 -18.076 1.00 70.56 157 ASN A O 1
ATOM 1205 N N . GLN A 1 158 ? 22.243 5.312 -17.306 1.00 62.78 158 GLN A N 1
ATOM 1206 C CA . GLN A 1 158 ? 21.372 5.440 -16.131 1.00 62.78 158 GLN A CA 1
ATOM 1207 C C . GLN A 1 158 ? 19.907 5.751 -16.491 1.00 62.78 158 GLN A C 1
ATOM 1209 O O . GLN A 1 158 ? 19.024 5.514 -15.670 1.00 62.78 158 GLN A O 1
ATOM 1214 N N . ASN A 1 159 ? 19.633 6.250 -17.704 1.00 64.88 159 ASN A N 1
ATOM 1215 C CA . ASN A 1 159 ? 18.389 6.970 -17.991 1.00 64.88 159 ASN A CA 1
ATOM 1216 C C . ASN A 1 159 ? 17.274 6.253 -18.785 1.00 64.88 159 ASN A C 1
ATOM 1218 O O . ASN A 1 159 ? 16.220 6.867 -18.953 1.00 64.88 159 ASN A O 1
ATOM 1222 N N . PRO A 1 160 ? 17.354 4.984 -19.226 1.00 73.00 160 PRO A N 1
ATOM 1223 C CA . PRO A 1 160 ? 16.143 4.199 -19.390 1.00 73.00 160 PRO A CA 1
ATOM 1224 C C . PRO A 1 160 ? 15.810 3.548 -18.044 1.00 73.00 160 PRO A C 1
ATOM 1226 O O . PRO A 1 160 ? 16.343 2.490 -17.718 1.00 73.00 160 PRO A O 1
ATOM 1229 N N . SER A 1 161 ? 14.935 4.190 -17.268 1.00 85.75 161 SER A N 1
ATOM 1230 C CA . SER A 1 161 ? 14.267 3.579 -16.114 1.00 85.75 161 SER A CA 1
ATOM 1231 C C . SER A 1 161 ? 12.762 3.522 -16.361 1.00 85.75 161 SER A C 1
ATOM 1233 O O . SER A 1 161 ? 12.165 4.442 -16.932 1.00 85.75 161 SER A O 1
ATOM 1235 N N . ASN A 1 162 ? 12.161 2.408 -15.961 1.00 92.38 162 ASN A N 1
ATOM 1236 C CA . ASN A 1 162 ? 10.725 2.235 -15.894 1.00 92.38 162 ASN A CA 1
ATOM 1237 C C . ASN A 1 162 ? 10.346 1.914 -14.455 1.00 92.38 162 ASN A C 1
ATOM 1239 O O . ASN A 1 162 ? 10.777 0.912 -13.882 1.00 92.38 162 ASN A O 1
ATOM 1243 N N . ILE A 1 163 ? 9.509 2.771 -13.894 1.00 94.31 163 ILE A N 1
ATOM 1244 C CA . ILE A 1 163 ? 8.949 2.602 -12.567 1.00 94.31 163 ILE A CA 1
ATOM 1245 C C . ILE A 1 163 ? 7.580 1.974 -12.710 1.00 94.31 163 ILE A C 1
ATOM 1247 O O . ILE A 1 163 ? 6.761 2.438 -13.500 1.00 94.31 163 ILE A O 1
ATOM 1251 N N . TYR A 1 164 ? 7.325 0.947 -11.917 1.00 97.25 164 TYR A N 1
ATOM 1252 C CA . TYR A 1 164 ? 6.055 0.249 -11.865 1.00 97.25 164 TYR A CA 1
ATOM 1253 C C . TYR A 1 164 ? 5.658 0.035 -10.414 1.00 97.25 164 TYR A C 1
ATOM 1255 O O . TYR A 1 164 ? 6.383 -0.593 -9.643 1.00 97.25 164 TYR A O 1
ATOM 1263 N N . GLY A 1 165 ? 4.518 0.579 -10.009 1.00 97.81 165 GLY A N 1
ATOM 1264 C CA . GLY A 1 165 ? 4.156 0.569 -8.601 1.00 97.81 165 GLY A CA 1
ATOM 1265 C C . GLY A 1 165 ? 2.746 1.048 -8.327 1.00 97.81 165 GLY A C 1
ATOM 1266 O O . GLY A 1 165 ? 2.098 1.673 -9.169 1.00 97.81 165 GLY A O 1
ATOM 1267 N N . VAL A 1 166 ? 2.286 0.791 -7.106 1.00 98.19 166 VAL A N 1
ATOM 1268 C CA . VAL A 1 166 ? 1.024 1.360 -6.635 1.00 98.19 166 VAL A CA 1
ATOM 1269 C C . VAL A 1 166 ? 1.234 2.813 -6.240 1.00 98.19 166 VAL A C 1
ATOM 1271 O O . VAL A 1 166 ? 2.254 3.207 -5.669 1.00 98.19 166 VAL A O 1
ATOM 1274 N N . SER A 1 167 ? 0.253 3.628 -6.571 1.00 96.94 167 SER A N 1
ATOM 1275 C CA . SER A 1 167 ? 0.310 5.077 -6.506 1.00 96.94 167 SER A CA 1
ATOM 1276 C C . SER A 1 167 ? -1.024 5.626 -6.038 1.00 96.94 167 SER A C 1
ATOM 1278 O O . SER A 1 167 ? -2.059 4.980 -6.202 1.00 96.94 167 SER A O 1
ATOM 1280 N N . GLU A 1 168 ? -0.985 6.813 -5.436 1.00 94.19 168 GLU A N 1
ATOM 1281 C CA . GLU A 1 168 ? -2.195 7.545 -5.027 1.00 94.19 168 GLU A CA 1
ATOM 1282 C C . GLU A 1 168 ? -3.106 6.709 -4.110 1.00 94.19 168 GLU A C 1
ATOM 1284 O O . GLU A 1 168 ? -4.330 6.794 -4.156 1.00 94.19 168 GLU A O 1
ATOM 1289 N N . VAL A 1 169 ? -2.479 5.881 -3.268 1.00 96.94 169 VAL A N 1
ATOM 1290 C CA . VAL A 1 169 ? -3.177 4.985 -2.348 1.00 96.94 169 VAL A CA 1
ATOM 1291 C C . VAL A 1 169 ? -3.828 5.794 -1.235 1.00 96.94 169 VAL A C 1
ATOM 1293 O O . VAL A 1 169 ? -3.174 6.617 -0.587 1.00 96.94 169 VAL A O 1
ATOM 1296 N N . SER A 1 170 ? -5.105 5.533 -0.981 1.00 97.19 170 SER A N 1
ATOM 1297 C CA . SER A 1 170 ? -5.834 6.138 0.124 1.00 97.19 170 SER A CA 1
ATOM 1298 C C . SER A 1 170 ? -6.902 5.214 0.701 1.00 97.19 170 SER A C 1
ATOM 1300 O O . SER A 1 170 ? -7.486 4.390 0.000 1.00 97.19 170 SER A O 1
ATOM 1302 N N . PHE A 1 171 ? -7.168 5.392 1.990 1.00 98.31 171 PHE A N 1
ATOM 1303 C CA . PHE A 1 171 ? -8.190 4.698 2.761 1.00 98.31 171 PHE A CA 1
ATOM 1304 C C . PHE A 1 171 ? -9.109 5.735 3.392 1.00 98.31 171 PHE A C 1
ATOM 1306 O O . PHE A 1 171 ? -8.638 6.613 4.111 1.00 98.31 171 PHE A O 1
ATOM 1313 N N . THR A 1 172 ? -10.411 5.651 3.147 1.00 98.38 172 THR A N 1
ATOM 1314 C CA . THR A 1 172 ? -11.404 6.526 3.776 1.00 98.38 172 THR A CA 1
ATOM 1315 C C . THR A 1 172 ? -12.231 5.739 4.776 1.00 98.38 172 THR A C 1
ATOM 1317 O O . THR A 1 172 ? -12.864 4.745 4.416 1.00 98.38 172 THR A O 1
ATOM 1320 N N . ILE A 1 173 ? -12.228 6.201 6.026 1.00 98.50 173 ILE A N 1
ATOM 1321 C CA . ILE A 1 173 ? -12.900 5.536 7.144 1.00 98.50 173 ILE A CA 1
ATOM 1322 C C . ILE A 1 173 ? -14.270 6.166 7.459 1.00 98.50 173 ILE A C 1
ATOM 1324 O O . ILE A 1 173 ? -14.494 7.350 7.179 1.00 98.50 173 ILE A O 1
ATOM 1328 N N . PRO A 1 174 ? -15.198 5.417 8.084 1.00 98.06 174 PRO A N 1
ATOM 1329 C CA . PRO A 1 174 ? -16.475 5.955 8.543 1.00 98.06 174 PRO A CA 1
ATOM 1330 C C . PRO A 1 174 ? -16.339 7.050 9.612 1.00 98.06 174 PRO A C 1
ATOM 1332 O O . PRO A 1 174 ? -15.377 7.099 10.377 1.00 98.06 174 PRO A O 1
ATOM 1335 N N . LYS A 1 175 ? -17.349 7.924 9.703 1.00 96.00 175 LYS A N 1
ATOM 1336 C CA . LYS A 1 175 ? -17.331 9.133 10.551 1.00 96.00 175 LYS A CA 1
ATOM 1337 C C . LYS A 1 175 ? -17.301 8.853 12.057 1.00 96.00 175 LYS A C 1
ATOM 1339 O O . LYS A 1 175 ? -16.935 9.743 12.824 1.00 96.00 175 LYS A O 1
ATOM 1344 N N . GLU A 1 176 ? -17.729 7.671 12.493 1.00 94.50 176 GLU A N 1
ATOM 1345 C CA . GLU A 1 176 ? -17.641 7.243 13.894 1.00 94.50 176 GLU A CA 1
ATOM 1346 C C . GLU A 1 176 ? -16.208 6.953 14.351 1.00 94.50 176 GLU A C 1
ATOM 1348 O O . GLU A 1 176 ? -15.972 6.873 15.554 1.00 94.50 176 GLU A O 1
ATOM 1353 N N . TYR A 1 177 ? -15.258 6.832 13.423 1.00 96.62 177 TYR A N 1
ATOM 1354 C CA . TYR A 1 177 ? -13.841 6.708 13.729 1.00 96.62 177 TYR A CA 1
ATOM 1355 C C . TYR A 1 177 ? -13.145 8.062 13.585 1.00 96.62 177 TYR A C 1
ATOM 1357 O O . TYR A 1 177 ? -13.638 9.010 12.960 1.00 96.62 177 TYR A O 1
ATOM 1365 N N . GLN A 1 178 ? -12.003 8.174 14.250 1.00 94.75 178 GLN A N 1
ATOM 1366 C CA . GLN A 1 178 ? -11.162 9.365 14.224 1.00 94.75 178 GLN A CA 1
ATOM 1367 C C . GLN A 1 178 ? -9.811 9.114 13.555 1.00 94.75 178 GLN A C 1
ATOM 1369 O O . GLN A 1 178 ? -9.267 10.047 12.973 1.00 94.75 178 GLN A O 1
ATOM 1374 N N . SER A 1 179 ? -9.282 7.890 13.625 1.00 96.81 179 SER A N 1
ATOM 1375 C CA . SER A 1 179 ? -7.975 7.553 13.063 1.00 96.81 179 SER A CA 1
ATOM 1376 C C . SER A 1 179 ? -7.918 6.118 12.550 1.00 96.81 179 SER A C 1
ATOM 1378 O O . SER A 1 179 ? -8.745 5.277 12.926 1.00 96.81 179 SER A O 1
ATOM 1380 N N . LEU A 1 180 ? -6.944 5.890 11.671 1.00 98.31 180 LEU A N 1
ATOM 1381 C CA . LEU A 1 180 ? -6.574 4.611 11.088 1.00 98.31 180 LEU A CA 1
ATOM 1382 C C . LEU A 1 180 ? -5.047 4.508 11.134 1.00 98.31 180 LEU A C 1
ATOM 1384 O O . LEU A 1 180 ? -4.370 5.281 10.458 1.00 98.31 180 LEU A O 1
ATOM 1388 N N . ASP A 1 181 ? -4.519 3.571 11.917 1.00 98.06 181 ASP A N 1
ATOM 1389 C CA . ASP A 1 181 ? -3.096 3.531 12.263 1.00 98.06 181 ASP A CA 1
ATOM 1390 C C . ASP A 1 181 ? -2.546 2.101 12.242 1.00 98.06 181 ASP A C 1
ATOM 1392 O O . ASP A 1 181 ? -3.259 1.146 12.523 1.00 98.06 181 ASP A O 1
ATOM 1396 N N . ILE A 1 182 ? -1.261 1.922 11.919 1.00 97.75 182 ILE A N 1
ATOM 1397 C CA . ILE A 1 182 ? -0.603 0.597 11.956 1.00 97.75 182 ILE A CA 1
ATOM 1398 C C . ILE A 1 182 ? -0.417 0.078 13.389 1.00 97.75 182 ILE A C 1
ATOM 1400 O O . ILE A 1 182 ? -0.277 -1.120 13.610 1.00 97.75 182 ILE A O 1
ATOM 1404 N N . ARG A 1 183 ? -0.441 0.988 14.368 1.00 96.81 183 ARG A N 1
ATOM 1405 C CA . ARG A 1 183 ? -0.308 0.687 15.793 1.00 96.81 183 ARG A CA 1
ATOM 1406 C C . ARG A 1 183 ? -1.668 0.828 16.472 1.00 96.81 183 ARG A C 1
ATOM 1408 O O . ARG A 1 183 ? -2.374 1.799 16.188 1.00 96.81 183 ARG A O 1
ATOM 1415 N N . PRO A 1 184 ? -2.026 -0.080 17.391 1.00 96.44 184 PRO A N 1
ATOM 1416 C CA . PRO A 1 184 ? -3.231 0.080 18.185 1.00 96.44 184 PRO A CA 1
ATOM 1417 C C . PRO A 1 184 ? -3.134 1.338 19.056 1.00 96.44 184 PRO A C 1
ATOM 1419 O O . PRO A 1 184 ? -2.059 1.713 19.531 1.00 96.44 184 PRO A O 1
ATOM 1422 N N . SER A 1 185 ? -4.271 1.992 19.288 1.00 95.94 185 SER A N 1
ATOM 1423 C CA . SER A 1 185 ? -4.336 3.119 20.219 1.00 95.94 185 SER A CA 1
ATOM 1424 C C . SER A 1 185 ? -4.319 2.648 21.674 1.00 95.94 185 SER A C 1
ATOM 1426 O O . SER A 1 185 ? -4.518 1.473 21.976 1.00 95.94 185 SER A O 1
ATOM 1428 N N . THR A 1 186 ? -4.178 3.590 22.606 1.00 95.56 186 THR A N 1
ATOM 1429 C CA . THR A 1 186 ? -4.286 3.322 24.051 1.00 95.56 186 THR A CA 1
ATOM 1430 C C . THR A 1 186 ? -5.669 2.829 24.490 1.00 95.56 186 THR A C 1
ATOM 1432 O O . THR A 1 186 ? -5.827 2.389 25.624 1.00 95.56 186 THR A O 1
ATOM 1435 N N . PHE A 1 187 ? -6.677 2.909 23.616 1.00 94.94 187 PHE A N 1
ATOM 1436 C CA . PHE A 1 187 ? -8.026 2.410 23.873 1.00 94.94 187 PHE A CA 1
ATOM 1437 C C . PHE A 1 187 ? -8.276 1.005 23.326 1.00 94.94 187 PHE A C 1
ATOM 1439 O O . PHE A 1 187 ? -9.377 0.479 23.495 1.00 94.94 187 PHE A O 1
ATOM 1446 N N . TYR A 1 188 ? -7.296 0.420 22.641 1.00 96.81 188 TYR A N 1
ATOM 1447 C CA . TYR A 1 188 ? -7.379 -0.952 22.177 1.00 96.81 188 TYR A CA 1
ATOM 1448 C C . TYR A 1 188 ? -7.387 -1.913 23.372 1.00 96.81 188 TYR A C 1
ATOM 1450 O O . TYR A 1 188 ? -6.610 -1.772 24.314 1.00 96.81 188 TYR A O 1
ATOM 1458 N N . THR A 1 189 ? -8.291 -2.883 23.329 1.00 96.75 189 THR A N 1
ATOM 1459 C CA . THR A 1 189 ? -8.539 -3.871 24.391 1.00 96.75 189 THR A CA 1
ATOM 1460 C C . THR A 1 189 ? -8.440 -5.310 23.895 1.00 96.75 189 THR A C 1
ATOM 1462 O O . THR A 1 189 ? -8.519 -6.234 24.701 1.00 96.75 189 THR A O 1
ATOM 1465 N N . GLY A 1 190 ? -8.271 -5.503 22.583 1.00 94.00 190 GLY A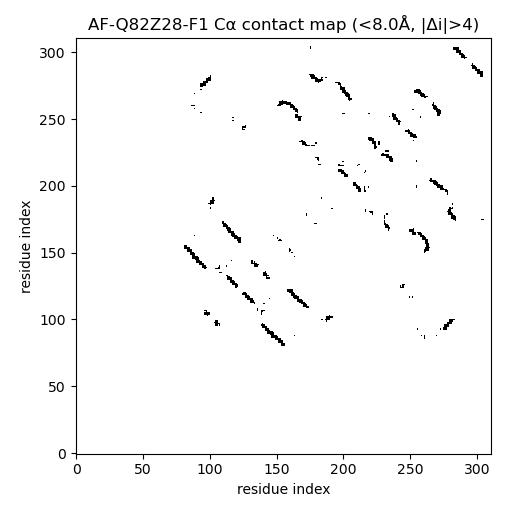 N 1
ATOM 1466 C CA . GLY A 1 190 ? -8.023 -6.815 22.002 1.00 94.00 190 GLY A CA 1
ATOM 1467 C C . GLY A 1 190 ? -6.628 -7.350 22.332 1.00 94.00 190 GLY A C 1
ATOM 1468 O O . GLY A 1 190 ? -5.777 -6.654 22.888 1.00 94.00 190 GLY A O 1
ATOM 1469 N N . ASP A 1 191 ? -6.375 -8.595 21.939 1.00 92.88 191 ASP A N 1
ATOM 1470 C CA . ASP A 1 191 ? -5.039 -9.183 22.010 1.00 92.88 191 ASP A CA 1
ATOM 1471 C C . ASP A 1 191 ? -4.141 -8.546 20.935 1.00 92.88 191 ASP A C 1
ATOM 1473 O O . ASP A 1 191 ? -4.468 -8.550 19.746 1.00 92.88 191 ASP A O 1
ATOM 1477 N N . THR A 1 192 ? -3.019 -7.952 21.343 1.00 85.00 192 THR A N 1
ATOM 1478 C CA . THR A 1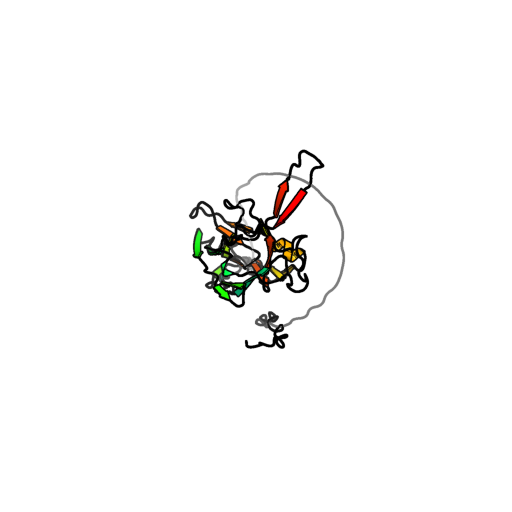 192 ? -2.061 -7.309 20.429 1.00 85.00 192 THR A CA 1
ATOM 1479 C C . THR A 1 192 ? -1.187 -8.314 19.681 1.00 85.00 192 THR A C 1
ATOM 1481 O O . THR A 1 192 ? -0.533 -7.948 18.709 1.00 85.00 192 THR A O 1
ATOM 1484 N N . THR A 1 193 ? -1.179 -9.584 20.092 1.00 90.44 193 THR A N 1
ATOM 1485 C CA . THR A 1 193 ? -0.398 -10.648 19.446 1.00 90.44 193 THR A CA 1
ATOM 1486 C C . THR A 1 193 ? -1.146 -11.327 18.299 1.00 90.44 193 THR A C 1
ATOM 1488 O O . THR A 1 193 ? -0.529 -11.996 17.470 1.00 90.44 193 THR A O 1
ATOM 1491 N N . GLN A 1 194 ? -2.465 -11.124 18.208 1.00 93.88 194 GLN A N 1
ATOM 1492 C CA . GLN A 1 194 ? -3.321 -11.746 17.195 1.00 93.88 194 GLN A CA 1
ATOM 1493 C C . GLN A 1 194 ? -3.007 -11.272 15.767 1.00 93.88 194 GLN A C 1
ATOM 1495 O O . GLN A 1 194 ? -3.178 -12.030 14.809 1.00 93.88 194 GLN A O 1
ATOM 1500 N N . TYR A 1 195 ? -2.541 -10.031 15.621 1.00 95.44 195 TYR A N 1
ATOM 1501 C CA . TYR A 1 195 ? -2.316 -9.383 14.332 1.00 95.44 195 TYR A CA 1
ATOM 1502 C C . TYR A 1 195 ? -0.843 -8.984 14.190 1.00 95.44 195 TYR A C 1
ATOM 1504 O O . TYR A 1 195 ? -0.449 -7.904 14.637 1.00 95.44 195 TYR A O 1
ATOM 1512 N N . PRO A 1 196 ? -0.003 -9.851 13.597 1.00 94.50 196 PRO A N 1
ATOM 1513 C CA . PRO A 1 196 ? 1.419 -9.576 13.469 1.00 94.50 196 PRO A CA 1
ATOM 1514 C C . PRO A 1 196 ? 1.677 -8.442 12.473 1.00 94.50 196 PRO A C 1
ATOM 1516 O O . PRO A 1 196 ? 1.036 -8.352 11.425 1.00 94.50 196 PRO A O 1
ATOM 1519 N N . VAL A 1 197 ? 2.676 -7.613 12.777 1.00 96.31 197 VAL A N 1
ATOM 1520 C CA . VAL A 1 197 ? 3.192 -6.611 11.837 1.00 96.31 197 VAL A CA 1
ATOM 1521 C C . VAL A 1 197 ? 3.883 -7.340 10.676 1.00 96.31 197 VAL A C 1
ATOM 1523 O O . VAL A 1 197 ? 4.746 -8.188 10.932 1.00 96.31 197 VAL A O 1
ATOM 1526 N N . PRO A 1 198 ? 3.545 -7.045 9.409 1.00 97.06 198 PRO A N 1
ATOM 1527 C CA . PRO A 1 198 ? 4.182 -7.701 8.274 1.00 97.06 198 PRO A CA 1
ATOM 1528 C C . PRO A 1 198 ? 5.639 -7.253 8.115 1.00 97.06 198 PRO A C 1
ATOM 1530 O O . PRO A 1 198 ? 6.077 -6.247 8.672 1.00 97.06 198 PRO A O 1
ATOM 1533 N N . THR A 1 199 ? 6.404 -7.989 7.312 1.00 97.81 199 THR A N 1
ATOM 1534 C CA . THR A 1 199 ? 7.764 -7.566 6.951 1.00 97.81 199 THR A CA 1
ATOM 1535 C C . THR A 1 199 ? 7.689 -6.579 5.795 1.00 97.81 199 THR A C 1
ATOM 1537 O O . THR A 1 199 ? 7.098 -6.889 4.765 1.00 97.81 199 THR A O 1
ATOM 1540 N N . VAL A 1 200 ? 8.322 -5.417 5.915 1.00 98.06 200 VAL A N 1
ATOM 1541 C CA . VAL A 1 200 ? 8.544 -4.522 4.767 1.00 98.06 200 VAL A CA 1
ATOM 1542 C C . VAL A 1 200 ? 9.931 -4.816 4.218 1.00 98.06 200 VAL A C 1
ATOM 1544 O O . VAL A 1 200 ? 10.868 -5.000 4.990 1.00 98.06 200 VAL A O 1
ATOM 1547 N N . PHE A 1 201 ? 10.093 -4.871 2.903 1.00 97.12 201 PHE A N 1
ATOM 1548 C CA . PHE A 1 201 ? 11.381 -5.156 2.283 1.00 97.12 201 PHE A CA 1
ATOM 1549 C C . PHE A 1 201 ? 11.772 -4.092 1.264 1.00 97.12 201 PHE A C 1
ATOM 1551 O O . PHE A 1 201 ? 10.931 -3.491 0.589 1.00 97.12 201 PHE A O 1
ATOM 1558 N N . ALA A 1 202 ? 13.079 -3.909 1.124 1.00 96.69 202 ALA A N 1
ATOM 1559 C CA . ALA A 1 202 ? 13.699 -3.192 0.027 1.00 96.69 202 ALA A CA 1
ATOM 1560 C C . ALA A 1 202 ? 14.844 -4.041 -0.528 1.00 96.69 202 ALA A C 1
ATOM 1562 O O . ALA A 1 202 ? 15.785 -4.376 0.186 1.00 96.69 202 ALA A O 1
ATOM 1563 N N . ASN A 1 203 ? 14.755 -4.392 -1.802 1.00 95.94 203 ASN A N 1
ATOM 1564 C CA . ASN A 1 203 ? 15.822 -5.003 -2.572 1.00 95.94 203 ASN A CA 1
ATOM 1565 C C . ASN A 1 203 ? 16.375 -3.942 -3.521 1.00 95.94 203 ASN A C 1
ATOM 1567 O O . ASN A 1 203 ? 15.616 -3.387 -4.314 1.00 95.94 203 ASN A O 1
ATOM 1571 N N . VAL A 1 204 ? 17.668 -3.655 -3.420 1.00 93.69 204 VAL A N 1
ATOM 1572 C CA . VAL A 1 204 ? 18.381 -2.776 -4.350 1.00 93.69 204 VAL A CA 1
ATOM 1573 C C . VAL A 1 204 ? 19.576 -3.551 -4.882 1.00 93.69 204 VAL A C 1
ATOM 1575 O O . VAL A 1 204 ? 20.463 -3.919 -4.111 1.00 93.69 204 VAL A O 1
ATOM 1578 N N . GLY A 1 205 ? 19.574 -3.850 -6.178 1.00 90.31 205 GLY A N 1
ATOM 1579 C CA . GLY A 1 205 ? 20.680 -4.551 -6.829 1.00 90.31 205 GLY A CA 1
ATOM 1580 C C . GLY A 1 205 ? 20.983 -5.940 -6.269 1.00 90.31 205 GLY A C 1
ATOM 1581 O O . GLY A 1 205 ? 22.142 -6.338 -6.236 1.00 90.31 205 GLY A O 1
ATOM 1582 N N . GLY A 1 206 ? 19.975 -6.652 -5.758 1.00 90.38 206 GLY A N 1
ATOM 1583 C CA . GLY A 1 206 ? 20.136 -7.960 -5.112 1.00 90.38 206 GLY A CA 1
ATOM 1584 C C . GLY A 1 206 ? 20.392 -7.889 -3.604 1.00 90.38 206 GLY A C 1
ATOM 1585 O O . GLY A 1 206 ? 20.247 -8.898 -2.913 1.00 90.38 206 GLY A O 1
ATOM 1586 N N . LYS A 1 207 ? 20.703 -6.710 -3.049 1.00 95.25 207 LYS A N 1
ATOM 1587 C CA . LYS A 1 207 ? 20.837 -6.527 -1.600 1.00 95.25 207 LYS A CA 1
ATOM 1588 C C . LYS A 1 207 ? 19.463 -6.336 -0.966 1.00 95.25 207 LYS A C 1
ATOM 1590 O O . LYS A 1 207 ? 18.853 -5.275 -1.097 1.00 95.25 207 LYS A O 1
ATOM 1595 N N . VAL A 1 208 ? 19.003 -7.349 -0.238 1.00 96.06 208 VAL A N 1
ATOM 1596 C CA . VAL A 1 208 ? 17.720 -7.326 0.476 1.00 96.06 208 VAL A CA 1
ATOM 1597 C C . VAL A 1 208 ? 17.895 -6.768 1.888 1.00 96.06 208 VAL A C 1
ATOM 1599 O O . VAL A 1 208 ? 18.713 -7.249 2.667 1.00 96.06 208 VAL A O 1
ATOM 1602 N N . THR A 1 209 ? 17.089 -5.765 2.224 1.00 97.44 209 THR A N 1
ATOM 1603 C CA . THR A 1 209 ? 16.918 -5.225 3.576 1.00 97.44 209 THR A CA 1
ATOM 1604 C C . THR A 1 209 ? 15.490 -5.500 4.028 1.00 97.44 209 THR A C 1
AT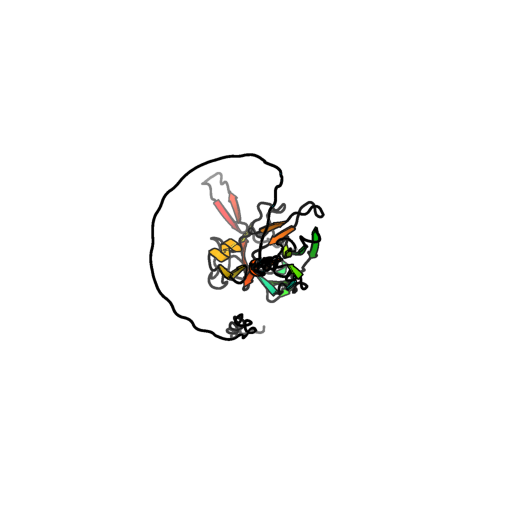OM 1606 O O . THR A 1 209 ? 14.547 -5.129 3.329 1.00 97.44 209 THR A O 1
ATOM 1609 N N . ASN A 1 210 ? 15.338 -6.122 5.198 1.00 97.88 210 ASN A N 1
ATOM 1610 C CA . ASN A 1 210 ? 14.042 -6.393 5.814 1.00 97.88 210 ASN A CA 1
ATOM 1611 C C . ASN A 1 210 ? 13.833 -5.482 7.025 1.00 97.88 210 ASN A C 1
ATOM 1613 O O . ASN A 1 210 ? 14.681 -5.409 7.915 1.00 97.88 210 ASN A O 1
ATOM 1617 N N . TYR A 1 211 ? 12.679 -4.832 7.074 1.00 97.94 211 TYR A N 1
ATOM 1618 C CA . TYR A 1 211 ? 12.183 -4.093 8.223 1.00 97.94 211 TYR A CA 1
ATOM 1619 C C . TYR A 1 211 ? 11.136 -4.955 8.926 1.00 97.94 211 TYR A C 1
ATOM 1621 O O . TYR A 1 211 ? 10.227 -5.485 8.287 1.00 97.94 211 TYR A O 1
ATOM 1629 N N . VAL A 1 212 ? 11.273 -5.091 10.244 1.00 97.19 212 VAL A N 1
ATOM 1630 C CA . VAL A 1 212 ? 10.407 -5.909 11.106 1.00 97.19 212 VAL A CA 1
ATOM 1631 C C . VAL A 1 212 ? 10.040 -5.140 12.375 1.00 97.19 212 VAL A C 1
ATOM 1633 O O . VAL A 1 212 ? 10.730 -4.183 12.742 1.00 97.19 212 VAL A O 1
ATOM 1636 N N . GLY A 1 213 ? 8.954 -5.542 13.042 1.00 95.94 213 GLY A N 1
ATOM 1637 C CA . GLY A 1 213 ? 8.480 -4.904 14.276 1.00 95.94 213 GLY A CA 1
ATOM 1638 C C . GLY A 1 213 ? 8.286 -3.393 1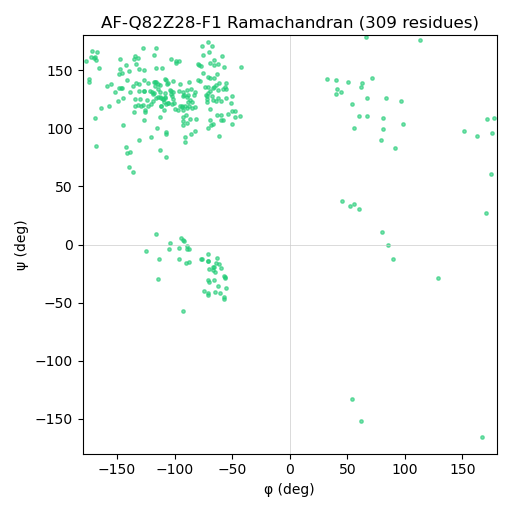4.111 1.00 95.94 213 GLY A C 1
ATOM 1639 O O . GLY A 1 213 ? 7.761 -2.940 13.096 1.00 95.94 213 GLY A O 1
ATOM 1640 N N . ALA A 1 214 ? 8.784 -2.603 15.066 1.00 96.56 214 ALA A N 1
ATOM 1641 C CA . ALA A 1 214 ? 8.641 -1.143 15.067 1.00 96.56 214 ALA A CA 1
ATOM 1642 C C . ALA A 1 214 ? 9.183 -0.446 13.800 1.00 96.56 214 ALA A C 1
ATOM 1644 O O . ALA A 1 214 ? 8.668 0.601 13.392 1.00 96.56 214 ALA A O 1
ATOM 1645 N N . ASN A 1 215 ? 10.195 -1.030 13.146 1.00 97.50 215 ASN A N 1
ATOM 1646 C CA . ASN A 1 215 ? 10.726 -0.498 11.890 1.00 97.50 215 ASN A CA 1
ATOM 1647 C C . ASN A 1 215 ? 9.733 -0.705 10.738 1.00 97.50 215 ASN A C 1
ATOM 1649 O O . ASN A 1 215 ? 9.511 0.215 9.958 1.00 97.50 215 ASN A O 1
ATOM 1653 N N . ALA A 1 216 ? 9.096 -1.878 10.660 1.00 97.50 216 ALA A N 1
ATOM 1654 C CA . ALA A 1 216 ? 8.046 -2.137 9.675 1.00 97.50 216 ALA A CA 1
ATOM 1655 C C . ALA A 1 216 ? 6.814 -1.256 9.912 1.00 97.50 216 ALA A C 1
ATOM 1657 O O . ALA A 1 216 ? 6.266 -0.699 8.964 1.00 97.50 216 ALA A O 1
ATOM 1658 N N . GLU A 1 217 ? 6.419 -1.066 11.173 1.00 97.50 217 GLU A N 1
ATOM 1659 C CA . GLU A 1 217 ? 5.331 -0.151 11.527 1.00 97.50 217 GLU A CA 1
ATOM 1660 C C . GLU A 1 217 ? 5.613 1.270 11.025 1.00 97.50 217 GLU A C 1
ATOM 1662 O O . GLU A 1 217 ? 4.751 1.888 10.413 1.00 97.50 217 GLU A O 1
ATOM 1667 N N . THR A 1 218 ? 6.837 1.769 11.213 1.00 97.69 218 THR A N 1
ATOM 1668 C CA . THR A 1 218 ? 7.243 3.109 10.755 1.00 97.69 218 THR A CA 1
ATOM 1669 C C . THR A 1 218 ? 7.163 3.253 9.233 1.00 97.69 218 THR A C 1
ATOM 1671 O O . THR A 1 218 ? 6.800 4.311 8.719 1.00 97.69 218 THR A O 1
ATOM 1674 N N . GLU A 1 219 ? 7.475 2.189 8.494 1.00 97.38 219 GLU A N 1
ATOM 1675 C CA . GLU A 1 219 ? 7.342 2.168 7.036 1.00 97.38 219 GLU A CA 1
ATOM 1676 C C . GLU A 1 219 ? 5.863 2.142 6.587 1.00 97.38 219 GLU A C 1
ATOM 1678 O O . GLU A 1 219 ? 5.498 2.717 5.560 1.00 97.38 219 GLU A O 1
ATOM 1683 N N . LEU A 1 220 ? 4.974 1.547 7.382 1.00 98.06 220 LEU A N 1
ATOM 1684 C CA . LEU A 1 220 ? 3.547 1.394 7.074 1.00 98.06 220 LEU A CA 1
ATOM 1685 C C . LEU A 1 220 ? 2.647 2.492 7.655 1.00 98.06 220 LEU A C 1
ATOM 1687 O O . LEU A 1 220 ? 1.422 2.400 7.530 1.00 98.06 220 LEU A O 1
ATOM 1691 N N . GLU A 1 221 ? 3.232 3.525 8.264 1.00 97.81 221 GLU A N 1
ATOM 1692 C CA . GLU A 1 221 ? 2.497 4.665 8.805 1.00 97.81 221 GLU A CA 1
ATOM 1693 C C . GLU A 1 221 ? 1.612 5.334 7.753 1.00 97.81 221 GLU A C 1
ATOM 1695 O O . GLU A 1 221 ? 2.012 5.573 6.607 1.00 97.81 221 GLU A O 1
ATOM 1700 N N . LEU A 1 222 ? 0.412 5.701 8.190 1.00 97.94 222 LEU A N 1
ATOM 1701 C CA . LEU A 1 222 ? -0.531 6.486 7.416 1.00 97.94 222 LEU A CA 1
ATOM 1702 C C . LEU A 1 222 ? -0.539 7.940 7.897 1.00 97.94 222 LEU A C 1
ATOM 1704 O O . LEU A 1 222 ? -0.123 8.261 9.008 1.00 97.94 222 LEU A O 1
ATOM 1708 N N . THR A 1 223 ? -1.016 8.841 7.046 1.00 96.69 223 THR A N 1
ATOM 1709 C CA . THR A 1 223 ? -1.217 10.252 7.378 1.00 96.69 223 THR A CA 1
ATOM 1710 C C . THR A 1 223 ? -2.435 10.817 6.653 1.00 96.69 223 THR A C 1
ATOM 1712 O O . THR A 1 223 ? -2.749 10.431 5.525 1.00 96.69 223 THR A O 1
ATOM 1715 N N . ASN A 1 224 ? -3.118 11.763 7.295 1.00 96.00 224 ASN A N 1
ATOM 1716 C CA . ASN A 1 224 ? -4.208 12.557 6.723 1.00 96.00 224 ASN A CA 1
ATOM 1717 C C . ASN A 1 224 ? -3.863 14.061 6.649 1.00 96.00 224 ASN A C 1
ATOM 1719 O O . ASN A 1 224 ? -4.728 14.892 6.349 1.00 96.00 224 ASN A O 1
ATOM 1723 N N . GLU A 1 225 ? -2.610 14.444 6.925 1.00 91.94 225 GLU A N 1
ATOM 1724 C CA . GLU A 1 225 ? -2.189 15.850 7.029 1.00 91.94 225 GLU A CA 1
ATOM 1725 C C . GLU A 1 225 ? -2.498 16.628 5.750 1.00 91.94 225 GLU A C 1
ATOM 1727 O O . GLU A 1 225 ? -3.124 17.689 5.793 1.00 91.94 225 GLU A O 1
ATOM 1732 N N . LYS A 1 226 ? -2.144 16.041 4.604 1.00 85.06 226 LYS A N 1
ATOM 1733 C CA . LYS A 1 226 ? -2.317 16.634 3.270 1.00 85.06 226 LYS A CA 1
ATOM 1734 C C . LYS A 1 226 ? -3.633 16.239 2.593 1.00 85.06 226 LYS A C 1
ATOM 1736 O O . LYS A 1 226 ? -3.866 16.619 1.451 1.00 85.06 226 LYS A O 1
ATOM 1741 N N . MET A 1 227 ? -4.491 15.487 3.285 1.00 87.50 227 MET A N 1
ATOM 1742 C CA . MET A 1 227 ? -5.773 15.044 2.742 1.00 87.50 227 MET A CA 1
ATOM 1743 C C . MET A 1 227 ? -6.854 16.118 2.954 1.00 87.50 227 MET A C 1
ATOM 1745 O O . MET A 1 227 ? -6.973 16.637 4.075 1.00 87.50 227 MET A O 1
ATOM 1749 N N . PRO A 1 228 ? -7.662 16.442 1.919 1.00 87.81 228 PRO A N 1
ATOM 1750 C CA . PRO A 1 228 ? -8.792 17.367 2.049 1.00 87.81 228 PRO A CA 1
ATOM 1751 C C . PRO A 1 228 ? -9.834 16.864 3.053 1.00 87.81 228 PRO A C 1
ATOM 1753 O O . PRO A 1 228 ? -10.330 17.616 3.889 1.00 87.81 228 PRO A O 1
ATOM 1756 N N . ASN A 1 229 ? -10.128 15.564 3.005 1.00 93.12 229 ASN A N 1
ATOM 1757 C CA . ASN A 1 229 ? -10.971 14.882 3.976 1.00 93.12 229 ASN A CA 1
ATOM 1758 C C . ASN A 1 229 ? -10.097 14.270 5.079 1.00 93.12 229 ASN A C 1
ATOM 1760 O O . ASN A 1 229 ? -9.287 13.389 4.807 1.00 93.12 229 ASN A O 1
ATOM 1764 N N . LYS A 1 230 ? -10.292 14.681 6.338 1.00 93.00 230 LYS A N 1
ATOM 1765 C CA . LYS A 1 230 ? -9.530 14.149 7.486 1.00 93.00 230 LYS A CA 1
ATOM 1766 C C . LYS A 1 230 ? -9.868 12.708 7.865 1.00 93.00 230 LYS A C 1
ATOM 1768 O O . LYS A 1 230 ? -9.165 12.121 8.680 1.00 93.00 230 LYS A O 1
ATOM 1773 N N . LEU A 1 231 ? -10.905 12.133 7.261 1.00 96.50 231 LEU A N 1
ATOM 1774 C CA . LEU A 1 231 ? -11.208 10.703 7.347 1.00 96.50 231 LEU A CA 1
ATOM 1775 C C . LEU A 1 231 ? -10.514 9.881 6.257 1.00 96.50 231 LEU A C 1
ATOM 1777 O O . LEU A 1 231 ? -10.686 8.667 6.224 1.00 96.50 231 LEU A O 1
ATOM 1781 N N . THR A 1 232 ? -9.765 10.527 5.365 1.00 98.00 232 THR A N 1
ATOM 1782 C CA . THR A 1 232 ? -8.984 9.871 4.322 1.00 98.00 232 THR A CA 1
ATOM 1783 C C . THR A 1 232 ? -7.512 9.870 4.720 1.00 98.00 232 THR A C 1
ATOM 1785 O O . THR A 1 232 ? -6.969 10.898 5.120 1.00 98.00 232 THR A O 1
ATOM 1788 N N . PHE A 1 233 ? -6.872 8.712 4.608 1.00 98.44 233 PHE A N 1
ATOM 1789 C CA . PHE A 1 233 ? -5.507 8.443 5.042 1.00 98.44 233 PHE A CA 1
ATOM 1790 C C . PHE A 1 233 ? -4.718 7.864 3.875 1.00 98.44 233 PHE A C 1
ATOM 1792 O O . PHE A 1 233 ? -5.199 6.958 3.202 1.00 98.44 233 PHE A O 1
ATOM 1799 N N . GLY A 1 234 ? -3.522 8.381 3.620 1.00 97.00 234 GLY A N 1
ATOM 1800 C CA . GLY A 1 234 ? -2.595 7.834 2.630 1.00 97.00 234 GLY A CA 1
ATOM 1801 C C . GLY A 1 234 ? -1.298 7.368 3.289 1.00 97.00 234 GLY A C 1
ATOM 1802 O O . GLY A 1 234 ? -1.011 7.783 4.416 1.00 97.00 234 GLY A O 1
ATOM 1803 N N . PRO A 1 235 ? -0.490 6.537 2.613 1.00 97.06 235 PRO A N 1
ATOM 1804 C CA . PRO A 1 235 ? 0.832 6.164 3.100 1.00 97.06 235 PRO A CA 1
ATOM 1805 C C . PRO A 1 235 ? 1.697 7.396 3.343 1.00 97.06 235 PRO A C 1
ATOM 1807 O O . PRO A 1 235 ? 1.759 8.305 2.514 1.00 97.06 235 PRO A O 1
ATOM 1810 N N . LYS A 1 236 ? 2.394 7.426 4.477 1.00 96.19 236 LYS A N 1
ATOM 1811 C CA . LYS A 1 236 ? 3.322 8.510 4.813 1.00 96.19 236 LYS A CA 1
ATOM 1812 C C . LYS A 1 236 ? 4.617 8.400 4.008 1.00 96.19 236 LYS A C 1
ATOM 1814 O O . LYS A 1 236 ? 5.133 9.402 3.515 1.00 96.19 236 LYS A O 1
ATOM 1819 N N . LYS A 1 237 ? 5.122 7.175 3.833 1.00 95.25 237 LYS A N 1
ATOM 1820 C CA . LYS A 1 237 ? 6.312 6.863 3.032 1.00 95.25 237 LYS A CA 1
ATOM 1821 C C . LYS A 1 237 ? 5.944 6.762 1.558 1.00 95.25 237 LYS A C 1
ATOM 1823 O O . LYS A 1 237 ? 5.468 5.735 1.076 1.00 95.25 237 LYS A O 1
ATOM 1828 N N . THR A 1 238 ? 6.178 7.851 0.839 1.00 94.94 238 THR A N 1
ATOM 1829 C CA . THR A 1 238 ? 5.908 7.943 -0.594 1.00 94.94 238 THR A CA 1
ATOM 1830 C C . THR A 1 238 ? 7.094 8.522 -1.346 1.00 94.94 238 THR A C 1
ATOM 1832 O O . THR A 1 238 ? 7.955 9.178 -0.760 1.00 94.94 238 THR A O 1
ATOM 1835 N N . PHE A 1 239 ? 7.131 8.279 -2.653 1.00 93.50 239 PHE A N 1
ATOM 1836 C CA . PHE A 1 239 ? 8.079 8.920 -3.555 1.00 93.50 239 PHE A CA 1
ATOM 1837 C C . PHE A 1 239 ? 7.331 9.564 -4.714 1.00 93.50 239 PHE A C 1
ATOM 1839 O O . PHE A 1 239 ? 6.466 8.933 -5.324 1.00 93.50 239 PHE A O 1
ATOM 1846 N N . LYS A 1 240 ? 7.657 10.821 -5.015 1.00 92.44 240 LYS A N 1
ATOM 1847 C CA . LYS A 1 240 ? 6.999 11.585 -6.071 1.00 92.44 240 LYS A CA 1
ATOM 1848 C C . LYS A 1 240 ? 7.927 11.764 -7.266 1.00 92.44 240 LYS A C 1
ATOM 1850 O O . LYS A 1 240 ? 9.019 12.297 -7.111 1.00 92.44 240 LYS A O 1
ATOM 1855 N N . TYR A 1 241 ? 7.442 11.398 -8.447 1.00 89.75 241 TYR A N 1
ATOM 1856 C CA . TYR A 1 241 ? 8.070 11.738 -9.724 1.00 89.75 241 TYR A CA 1
ATOM 1857 C C . TYR A 1 241 ? 7.235 12.775 -10.455 1.00 89.75 241 TYR A C 1
ATOM 1859 O O . TYR A 1 241 ? 6.006 12.731 -10.425 1.00 89.75 241 TYR A O 1
ATOM 1867 N N . THR A 1 242 ? 7.897 13.705 -11.126 1.00 85.81 242 THR A N 1
ATOM 1868 C CA . THR A 1 242 ? 7.264 14.743 -11.942 1.00 85.81 242 THR A CA 1
ATOM 1869 C C . THR A 1 242 ? 7.804 14.671 -13.354 1.00 85.81 242 THR A C 1
ATOM 1871 O O . THR A 1 242 ? 9.009 14.518 -13.530 1.00 85.81 242 THR A O 1
ATOM 1874 N N . VAL A 1 243 ? 6.925 14.840 -14.338 1.00 75.56 243 VAL A N 1
ATOM 1875 C CA . VAL A 1 243 ? 7.310 14.975 -15.744 1.00 75.56 243 VAL A CA 1
ATOM 1876 C C . VAL A 1 243 ? 6.600 16.126 -16.409 1.00 75.56 243 VAL A C 1
ATOM 1878 O O . VAL A 1 243 ? 5.504 16.505 -15.992 1.00 75.56 243 VAL A O 1
ATOM 1881 N N . ALA A 1 244 ? 7.226 16.645 -17.464 1.00 75.00 244 ALA A N 1
ATOM 1882 C CA . ALA A 1 244 ? 6.681 17.722 -18.279 1.00 75.00 244 ALA A CA 1
ATOM 1883 C C . ALA A 1 244 ? 5.285 17.378 -18.825 1.00 75.00 244 ALA A C 1
ATOM 1885 O O . ALA A 1 244 ? 4.398 18.226 -18.837 1.00 75.00 244 ALA A O 1
ATOM 1886 N N . THR A 1 245 ? 5.063 16.113 -19.195 1.00 73.12 245 THR A N 1
ATOM 1887 C CA . THR A 1 245 ? 3.803 15.613 -19.766 1.00 73.12 245 THR A CA 1
ATOM 1888 C C . THR A 1 245 ? 2.674 15.427 -18.743 1.00 73.12 245 THR A C 1
ATOM 1890 O O . THR A 1 245 ? 1.523 15.253 -19.139 1.00 73.12 245 THR A O 1
ATOM 1893 N N . ALA A 1 246 ? 2.960 15.480 -17.435 1.00 72.00 246 ALA A N 1
ATOM 1894 C CA . ALA A 1 246 ? 1.967 15.317 -16.370 1.00 72.00 246 ALA A CA 1
ATOM 1895 C C . ALA A 1 246 ? 2.203 16.325 -15.225 1.00 72.00 246 ALA A C 1
ATOM 1897 O O . ALA A 1 246 ? 2.760 15.962 -14.175 1.00 72.00 246 ALA A O 1
ATOM 1898 N N . PRO A 1 247 ? 1.761 17.589 -15.394 1.00 69.81 247 PRO A N 1
ATOM 1899 C CA . PRO A 1 247 ? 1.851 18.619 -14.364 1.00 69.81 247 PRO A CA 1
ATOM 1900 C C . PRO A 1 247 ? 1.071 18.175 -13.120 1.00 69.81 247 PRO A C 1
ATOM 1902 O O . PRO A 1 247 ? -0.145 18.029 -13.146 1.00 69.81 247 PRO A O 1
ATOM 1905 N N . GLY A 1 248 ? 1.785 17.884 -12.033 1.00 80.50 248 GLY A N 1
ATOM 1906 C CA . GLY A 1 248 ? 1.224 17.271 -10.822 1.00 80.50 248 GLY A CA 1
ATOM 1907 C C . GLY A 1 248 ? 2.008 16.045 -10.362 1.00 80.50 248 GLY A C 1
ATOM 1908 O O . GLY A 1 248 ? 2.133 15.831 -9.153 1.00 80.50 248 GLY A O 1
ATOM 1909 N N . GLY A 1 249 ? 2.643 15.332 -11.298 1.00 88.06 249 GLY A N 1
ATOM 1910 C CA . GLY A 1 249 ? 3.464 14.154 -11.028 1.00 88.06 249 GLY A CA 1
ATOM 1911 C C . GLY A 1 249 ? 2.674 12.957 -10.496 1.00 88.06 249 GLY A C 1
ATOM 1912 O O . GLY A 1 249 ? 1.467 13.036 -10.292 1.00 88.06 249 GLY A O 1
ATOM 1913 N N . VAL A 1 250 ? 3.358 11.841 -10.263 1.00 92.56 250 VAL A N 1
ATOM 1914 C CA . VAL A 1 250 ? 2.821 10.608 -9.667 1.00 92.56 250 VAL A CA 1
ATOM 1915 C C . VAL A 1 250 ? 3.471 10.361 -8.313 1.00 92.56 250 VAL A C 1
ATOM 1917 O O . VAL A 1 250 ? 4.676 10.545 -8.161 1.00 92.56 250 VAL A O 1
ATOM 1920 N N . THR A 1 251 ? 2.673 9.946 -7.329 1.00 94.69 251 THR A N 1
ATOM 1921 C CA . THR A 1 251 ? 3.150 9.628 -5.977 1.00 94.69 251 THR A CA 1
ATOM 1922 C C . THR A 1 251 ? 3.006 8.133 -5.723 1.00 94.69 251 THR A C 1
ATOM 1924 O O . THR A 1 251 ? 1.886 7.641 -5.591 1.00 94.69 251 THR A O 1
ATOM 1927 N N . TYR A 1 252 ? 4.127 7.418 -5.655 1.00 96.88 252 TYR A N 1
ATOM 1928 C CA . TYR A 1 252 ? 4.185 5.982 -5.389 1.00 96.88 252 TYR A CA 1
ATOM 1929 C C . TYR A 1 252 ? 4.224 5.686 -3.891 1.00 96.88 252 TYR A C 1
ATOM 1931 O O . TYR A 1 252 ? 4.944 6.348 -3.140 1.00 96.88 252 TYR A O 1
ATOM 1939 N N . ALA A 1 253 ? 3.499 4.653 -3.467 1.00 96.56 253 ALA A N 1
ATOM 1940 C CA . ALA A 1 253 ? 3.560 4.123 -2.110 1.00 96.56 253 ALA A CA 1
ATOM 1941 C C . ALA A 1 253 ? 4.618 3.012 -2.037 1.00 96.56 253 ALA A C 1
ATOM 1943 O O . ALA A 1 253 ? 4.339 1.841 -2.304 1.00 96.56 253 ALA A O 1
ATOM 1944 N N . LEU A 1 254 ? 5.846 3.397 -1.671 1.00 93.50 254 LEU A N 1
ATOM 1945 C CA . LEU A 1 254 ? 7.028 2.524 -1.696 1.00 93.50 254 LEU A CA 1
ATOM 1946 C C . LEU A 1 254 ? 6.867 1.238 -0.874 1.00 93.50 254 LEU A C 1
ATOM 1948 O O . LEU A 1 254 ? 7.516 0.236 -1.158 1.00 93.50 254 LEU A O 1
ATOM 1952 N N . THR A 1 255 ? 6.034 1.277 0.161 1.00 93.38 255 THR A N 1
ATOM 1953 C CA . THR A 1 255 ? 5.960 0.236 1.191 1.00 93.38 255 THR A CA 1
ATOM 1954 C C . THR A 1 255 ? 4.963 -0.868 0.874 1.00 93.38 255 THR A C 1
ATOM 1956 O O . THR A 1 255 ? 5.057 -1.960 1.436 1.00 93.38 255 THR A O 1
ATOM 1959 N N . TYR A 1 256 ? 4.060 -0.640 -0.081 1.00 96.62 256 TYR A N 1
ATOM 1960 C CA . TYR A 1 256 ? 3.136 -1.666 -0.559 1.00 96.62 256 TYR A CA 1
ATOM 1961 C C . TYR A 1 256 ? 3.700 -2.396 -1.773 1.00 96.62 256 TYR A C 1
ATOM 1963 O O . TYR A 1 256 ? 3.871 -3.617 -1.729 1.00 96.62 256 T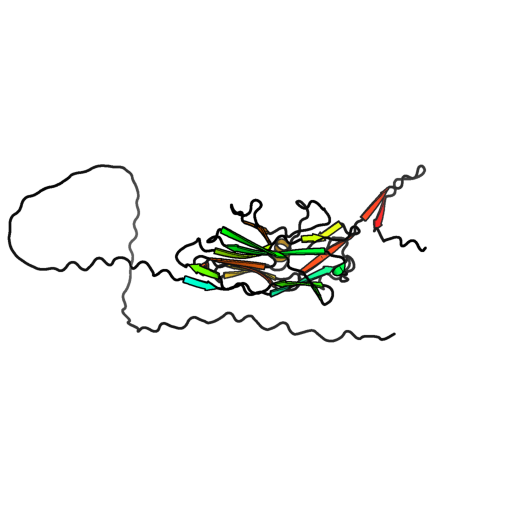YR A O 1
ATOM 1971 N N . PHE A 1 257 ? 4.020 -1.656 -2.836 1.00 97.81 257 PHE A N 1
ATOM 1972 C CA . PHE A 1 257 ? 4.552 -2.229 -4.065 1.00 97.81 257 PHE A CA 1
ATOM 1973 C C . PHE A 1 257 ? 5.199 -1.164 -4.950 1.00 97.81 257 PHE A C 1
ATOM 1975 O O . PHE A 1 257 ? 4.534 -0.245 -5.434 1.00 97.81 257 PHE A O 1
ATOM 1982 N N . TYR A 1 258 ? 6.495 -1.322 -5.182 1.00 97.44 258 TYR A N 1
ATOM 1983 C CA . TYR A 1 258 ? 7.287 -0.450 -6.034 1.00 97.44 258 TYR A CA 1
ATOM 1984 C C . TYR A 1 258 ? 8.395 -1.252 -6.710 1.00 97.44 258 TYR A C 1
ATOM 1986 O O . TYR A 1 258 ? 9.094 -2.031 -6.059 1.00 97.44 258 TYR A O 1
ATOM 1994 N N . GLY A 1 259 ? 8.576 -1.034 -8.003 1.00 96.31 259 GLY A N 1
ATOM 1995 C CA . GLY A 1 259 ? 9.678 -1.560 -8.784 1.00 96.31 259 GLY A CA 1
ATOM 1996 C C . GLY A 1 259 ? 10.280 -0.472 -9.659 1.00 96.31 259 GLY A C 1
ATOM 1997 O O . GLY A 1 259 ? 9.550 0.321 -10.246 1.00 96.31 259 GLY A O 1
ATOM 1998 N N . ASP A 1 260 ? 11.603 -0.455 -9.739 1.00 94.50 260 ASP A N 1
ATOM 1999 C CA . ASP A 1 260 ? 12.382 0.399 -10.631 1.00 94.50 260 ASP A CA 1
ATOM 2000 C C . ASP A 1 260 ? 13.305 -0.501 -11.447 1.00 94.50 260 ASP A C 1
ATOM 2002 O O . ASP A 1 260 ? 14.156 -1.201 -10.887 1.00 94.50 260 ASP A O 1
ATOM 2006 N N . VAL A 1 261 ? 13.084 -0.526 -12.758 1.00 93.25 261 VAL A N 1
ATOM 2007 C CA . VAL A 1 261 ? 13.883 -1.287 -13.717 1.00 93.25 261 VAL A CA 1
ATOM 2008 C C . VAL A 1 261 ? 14.572 -0.293 -14.636 1.00 93.25 261 VAL A C 1
ATOM 2010 O O . VAL A 1 261 ? 13.962 0.226 -15.572 1.00 93.25 261 VAL A O 1
ATOM 2013 N N . GLY A 1 262 ? 15.847 -0.031 -14.368 1.00 88.12 262 GLY A N 1
ATOM 2014 C CA . GLY A 1 262 ? 16.662 0.865 -15.170 1.00 88.12 262 GLY A CA 1
ATOM 2015 C C . GLY A 1 262 ? 18.139 0.819 -14.821 1.00 88.12 262 GLY A C 1
ATOM 2016 O O . GLY A 1 262 ? 18.522 0.380 -13.734 1.00 88.12 262 GLY A O 1
ATOM 2017 N N . GLY A 1 263 ? 18.964 1.291 -15.756 1.00 85.31 263 GLY A N 1
ATOM 2018 C CA . GLY A 1 263 ? 20.417 1.293 -15.608 1.00 85.31 263 GLY A CA 1
ATOM 2019 C C . GLY A 1 263 ? 21.020 -0.114 -15.472 1.00 85.31 263 GLY A C 1
ATOM 2020 O O . GLY A 1 263 ? 20.462 -1.080 -15.994 1.00 85.31 263 GLY A O 1
ATOM 2021 N N . PRO A 1 264 ? 22.174 -0.265 -14.794 1.00 84.94 264 PRO A N 1
ATOM 2022 C CA . PRO A 1 264 ? 22.732 -1.581 -14.503 1.00 84.94 264 PRO A CA 1
ATOM 2023 C C . PRO A 1 264 ? 21.826 -2.367 -13.547 1.00 84.94 264 PRO A C 1
ATOM 2025 O O . PRO A 1 264 ? 21.119 -1.799 -12.720 1.00 84.94 264 PRO A O 1
ATOM 2028 N N . THR A 1 265 ? 21.899 -3.699 -13.591 1.00 82.81 265 THR A N 1
ATOM 2029 C CA . THR A 1 265 ? 21.087 -4.584 -12.732 1.00 82.81 265 THR A CA 1
ATOM 2030 C C . THR A 1 265 ? 21.276 -4.316 -11.236 1.00 82.81 265 THR A C 1
ATOM 2032 O O . THR A 1 265 ? 20.348 -4.508 -10.452 1.00 82.81 265 THR A O 1
ATOM 2035 N N . SER A 1 266 ? 22.441 -3.800 -10.834 1.00 84.69 266 SER A N 1
ATOM 2036 C CA . SER A 1 266 ? 22.737 -3.338 -9.472 1.00 84.69 266 SER A CA 1
ATOM 2037 C C . SER A 1 266 ? 21.892 -2.137 -9.017 1.00 84.69 266 SER A C 1
ATOM 2039 O O . SER A 1 266 ? 21.842 -1.839 -7.827 1.00 84.69 266 SER A O 1
ATOM 2041 N N . SER A 1 267 ? 21.242 -1.433 -9.942 1.00 86.44 267 SER A N 1
ATOM 2042 C CA . SER A 1 267 ? 20.374 -0.284 -9.668 1.00 86.44 267 SER A CA 1
ATOM 2043 C C . SER A 1 267 ? 18.898 -0.656 -9.591 1.00 86.44 267 SER A C 1
ATOM 2045 O O . SER A 1 267 ? 18.109 0.149 -9.096 1.00 86.44 267 SER A O 1
ATOM 2047 N N . HIS A 1 268 ? 18.520 -1.866 -10.022 1.00 91.69 268 HIS A N 1
ATOM 2048 C CA . HIS A 1 268 ? 17.135 -2.317 -9.953 1.00 91.69 268 HIS A CA 1
ATOM 2049 C C . HIS A 1 268 ? 16.638 -2.286 -8.512 1.00 91.69 268 HIS A C 1
ATOM 2051 O O . HIS A 1 268 ? 17.316 -2.768 -7.598 1.00 91.69 268 HIS A O 1
ATOM 2057 N N . GLN A 1 269 ? 15.437 -1.751 -8.313 1.00 94.06 269 GLN A N 1
ATOM 2058 C CA . GLN A 1 269 ? 14.810 -1.698 -7.000 1.00 94.06 269 GLN A CA 1
ATOM 2059 C C . GLN A 1 269 ? 13.513 -2.487 -6.989 1.00 94.06 269 GLN A C 1
ATOM 2061 O O . GLN A 1 269 ? 12.709 -2.400 -7.912 1.00 94.06 269 GLN A O 1
ATOM 2066 N N . ARG A 1 270 ? 13.270 -3.204 -5.895 1.00 95.69 270 ARG A N 1
ATOM 2067 C CA . ARG A 1 270 ? 11.967 -3.776 -5.563 1.00 95.69 270 ARG A CA 1
ATOM 2068 C C . ARG A 1 270 ? 11.671 -3.487 -4.105 1.00 95.69 270 ARG A C 1
ATOM 2070 O O . ARG A 1 270 ? 12.470 -3.817 -3.234 1.00 95.69 270 ARG A O 1
ATOM 2077 N N . ARG A 1 271 ? 10.530 -2.876 -3.825 1.00 97.06 271 ARG A N 1
ATOM 2078 C CA . ARG A 1 271 ? 10.072 -2.591 -2.466 1.00 97.06 271 ARG A CA 1
ATOM 2079 C C . ARG A 1 271 ? 8.633 -3.037 -2.295 1.00 97.06 271 ARG A C 1
ATOM 2081 O O . ARG A 1 271 ? 7.855 -3.055 -3.252 1.00 97.06 271 ARG A O 1
ATOM 2088 N N . GLY A 1 272 ? 8.286 -3.406 -1.073 1.00 96.50 272 GLY A N 1
ATOM 2089 C CA . GLY A 1 272 ? 6.921 -3.775 -0.746 1.00 96.50 272 GLY A CA 1
ATOM 2090 C C . GLY A 1 272 ? 6.796 -4.451 0.605 1.00 96.50 272 GLY A C 1
ATOM 2091 O O . GLY A 1 272 ? 7.712 -4.435 1.423 1.00 96.50 272 GLY A O 1
ATOM 2092 N N . THR A 1 273 ? 5.638 -5.065 0.816 1.00 95.94 273 THR A N 1
ATOM 2093 C CA . THR A 1 273 ? 5.253 -5.681 2.090 1.00 95.94 273 THR A CA 1
ATOM 2094 C C . THR A 1 273 ? 5.010 -7.177 1.947 1.00 95.94 273 THR A C 1
ATOM 2096 O O . THR A 1 273 ? 4.176 -7.607 1.162 1.00 95.94 273 THR A O 1
ATOM 2099 N N . ALA A 1 274 ? 5.697 -8.013 2.708 1.00 94.19 274 ALA A N 1
ATOM 2100 C CA . ALA A 1 274 ? 5.438 -9.443 2.785 1.00 94.19 274 ALA A CA 1
ATOM 2101 C C . ALA A 1 274 ? 4.472 -9.754 3.939 1.00 94.19 274 ALA A C 1
ATOM 2103 O O . ALA A 1 274 ? 4.840 -9.666 5.112 1.00 94.19 274 ALA A O 1
ATOM 2104 N N . GLY A 1 275 ? 3.245 -10.143 3.582 1.00 93.44 275 GLY A N 1
ATOM 2105 C CA . GLY A 1 275 ? 2.195 -10.543 4.517 1.00 93.44 275 GLY A CA 1
ATOM 2106 C C . GLY A 1 275 ? 0.995 -9.587 4.552 1.00 93.44 275 GLY A C 1
ATOM 2107 O O . GLY A 1 275 ? 0.997 -8.564 3.866 1.00 93.44 275 GLY A O 1
ATOM 2108 N N . PRO A 1 276 ? -0.047 -9.942 5.324 1.00 96.56 276 PRO A N 1
ATOM 2109 C CA . PRO A 1 276 ? -1.211 -9.091 5.543 1.00 96.56 276 PRO A CA 1
ATOM 2110 C C . PRO A 1 276 ? -0.862 -7.818 6.319 1.00 96.56 276 PRO A C 1
ATOM 2112 O O . PRO A 1 276 ? -0.061 -7.851 7.252 1.00 96.56 276 PRO A O 1
ATOM 2115 N N . VAL A 1 277 ? -1.505 -6.708 5.962 1.00 98.19 277 VAL A N 1
ATOM 2116 C CA . VAL A 1 277 ? -1.404 -5.432 6.682 1.00 98.19 277 VAL A CA 1
ATOM 2117 C C . VAL A 1 277 ? -2.642 -5.257 7.553 1.00 98.19 277 VAL A C 1
ATOM 2119 O O . VAL A 1 277 ? -3.758 -5.298 7.042 1.00 98.19 277 VAL A O 1
ATOM 2122 N N . TYR A 1 278 ? -2.453 -5.027 8.851 1.00 98.31 278 TYR A N 1
ATOM 2123 C CA . TYR A 1 278 ? -3.539 -4.771 9.797 1.00 98.31 278 TYR A CA 1
ATOM 2124 C C . TYR A 1 278 ? -3.506 -3.312 10.236 1.00 98.31 278 TYR A C 1
ATOM 2126 O O . TYR A 1 278 ? -2.554 -2.883 10.879 1.00 98.31 278 TYR A O 1
ATOM 2134 N N . TYR A 1 279 ? -4.546 -2.554 9.902 1.00 98.56 279 TYR A N 1
ATOM 2135 C CA . TYR A 1 279 ? -4.717 -1.191 10.391 1.00 98.56 279 TYR A CA 1
ATOM 2136 C C . TYR A 1 279 ? -5.782 -1.140 11.487 1.00 98.56 279 TYR A C 1
ATOM 2138 O O . TYR A 1 279 ? -6.875 -1.682 11.342 1.00 98.56 279 TYR A O 1
ATOM 2146 N N . TYR A 1 280 ? -5.478 -0.456 12.580 1.00 98.62 280 TYR A N 1
ATOM 2147 C CA . TYR A 1 280 ? -6.342 -0.301 13.739 1.00 98.62 280 TYR A CA 1
ATOM 2148 C C . TYR A 1 280 ? -7.182 0.964 13.615 1.00 98.62 280 TYR A C 1
ATOM 2150 O O . TYR A 1 280 ? -6.677 2.055 13.344 1.00 98.62 280 TYR A O 1
ATOM 2158 N N . LEU A 1 281 ? -8.481 0.810 13.842 1.00 98.44 281 LEU A N 1
ATOM 2159 C CA . LEU A 1 281 ? -9.444 1.896 13.879 1.00 98.44 281 LEU A CA 1
ATOM 2160 C C . LEU A 1 281 ? -9.589 2.416 15.307 1.00 98.44 281 LEU A C 1
ATOM 2162 O O . LEU A 1 281 ? -9.903 1.662 16.227 1.00 98.44 281 LEU A O 1
ATOM 2166 N N . THR A 1 282 ? -9.458 3.729 15.486 1.00 97.44 282 THR A N 1
ATOM 2167 C CA . THR A 1 282 ? -9.774 4.377 16.767 1.00 97.44 282 THR A CA 1
ATOM 2168 C C . THR A 1 282 ? -11.127 5.062 16.679 1.00 97.44 282 THR A C 1
ATOM 2170 O O . THR A 1 282 ? -11.375 5.867 15.775 1.00 97.44 282 THR A O 1
ATOM 2173 N N . LYS A 1 283 ? -12.021 4.773 17.627 1.00 96.12 283 LYS A N 1
ATOM 2174 C CA . LYS A 1 283 ? -13.356 5.377 17.689 1.00 96.12 283 LYS A CA 1
ATOM 2175 C C . LYS A 1 283 ? -13.269 6.843 18.087 1.00 96.12 283 LYS A C 1
ATOM 2177 O O . LYS A 1 283 ? -12.472 7.245 18.937 1.00 96.12 283 LYS A O 1
ATOM 2182 N N . ARG A 1 284 ? -14.148 7.651 17.504 1.00 93.62 284 ARG A N 1
ATOM 2183 C CA . ARG A 1 284 ? -14.342 9.043 17.895 1.00 93.62 284 ARG A CA 1
ATOM 2184 C C . ARG A 1 284 ? -14.992 9.099 19.275 1.00 93.62 284 ARG A C 1
ATOM 2186 O O . ARG A 1 284 ? -16.005 8.447 19.538 1.00 93.62 284 ARG A O 1
ATOM 2193 N N . ARG A 1 285 ? -14.425 9.923 20.151 1.00 87.75 285 ARG A N 1
ATOM 2194 C CA . ARG A 1 285 ? -14.934 10.175 21.504 1.00 87.75 285 ARG A CA 1
ATOM 2195 C C . ARG A 1 285 ? -15.422 11.613 21.601 1.00 87.75 285 ARG A C 1
ATOM 2197 O O . ARG A 1 285 ? -14.763 12.521 21.101 1.00 87.75 285 ARG A O 1
ATOM 2204 N N . VAL A 1 286 ? -16.574 11.816 22.235 1.00 78.69 286 VAL A N 1
ATOM 2205 C CA . VAL A 1 286 ? -17.079 13.154 22.561 1.00 78.69 286 VAL A CA 1
ATOM 2206 C C . VAL A 1 286 ? -16.983 13.328 24.066 1.00 78.69 286 VAL A C 1
ATOM 2208 O O . VAL A 1 286 ? -17.480 12.503 24.837 1.00 78.69 286 VAL A O 1
ATOM 2211 N N . THR A 1 287 ? -16.315 14.399 24.477 1.00 65.94 287 THR A N 1
ATOM 2212 C CA . THR A 1 287 ? -16.321 14.846 25.866 1.00 65.94 287 THR A CA 1
ATOM 2213 C C . THR A 1 287 ? -17.497 15.797 26.030 1.00 65.94 287 THR A C 1
ATOM 2215 O O . THR A 1 287 ? -17.441 16.935 25.566 1.00 65.94 287 THR A O 1
ATOM 2218 N N . GLU A 1 288 ? -18.570 15.332 26.662 1.00 65.31 288 GLU A N 1
ATOM 2219 C CA . GLU A 1 288 ? -19.701 16.189 27.016 1.00 65.31 288 GLU A CA 1
ATOM 2220 C C . GLU A 1 288 ? -19.386 16.864 28.358 1.00 65.31 288 GLU A C 1
ATOM 2222 O O . GLU A 1 288 ? -19.083 16.202 29.357 1.00 65.31 288 GLU A O 1
ATOM 2227 N N . LYS A 1 289 ? -19.396 18.202 28.371 1.00 60.06 289 LYS A N 1
ATOM 2228 C CA . LYS A 1 289 ? -19.298 18.994 29.601 1.00 60.06 289 LYS A CA 1
ATOM 2229 C C . LYS A 1 289 ? -20.712 19.224 30.119 1.00 60.06 289 LYS A C 1
ATOM 2231 O O . LYS A 1 289 ? -21.499 19.881 29.447 1.00 60.06 289 LYS A O 1
ATOM 2236 N N . PHE A 1 290 ? -21.014 18.710 31.306 1.00 59.69 290 PHE A N 1
ATOM 2237 C CA . PHE A 1 290 ? -22.254 19.030 32.005 1.00 59.69 290 PHE A CA 1
ATOM 2238 C C . PHE A 1 290 ? -21.947 20.099 33.054 1.00 59.69 290 PHE A C 1
ATOM 2240 O O . PHE A 1 290 ? -21.152 19.866 33.967 1.00 59.69 290 PHE A O 1
ATOM 2247 N N . GLU A 1 291 ? -22.540 21.284 32.910 1.00 60.72 291 GLU A N 1
ATOM 2248 C CA . GLU A 1 291 ? -22.511 22.308 33.954 1.00 60.72 291 GLU A CA 1
ATOM 2249 C C . GLU A 1 291 ? -23.732 22.106 34.857 1.00 60.72 291 GLU A C 1
ATOM 2251 O O . GLU A 1 291 ? -24.872 22.261 34.424 1.00 60.72 291 GLU A O 1
ATOM 2256 N N . ASN A 1 292 ? -23.491 21.691 36.103 1.00 51.72 292 ASN A N 1
ATOM 2257 C CA . ASN A 1 292 ? -24.509 21.642 37.148 1.00 51.72 292 ASN A CA 1
ATOM 2258 C C . ASN A 1 292 ? -24.415 22.936 37.978 1.00 51.72 292 ASN A C 1
ATOM 2260 O O . ASN A 1 292 ? -23.368 23.150 38.595 1.00 51.72 292 ASN A O 1
ATOM 2264 N N . PRO A 1 293 ? -25.467 23.776 38.049 1.00 54.69 293 PRO A N 1
ATOM 2265 C CA . PRO A 1 293 ? -25.445 25.013 38.832 1.00 54.69 293 PRO A CA 1
ATOM 2266 C C . PRO A 1 293 ? -25.229 24.811 40.340 1.00 54.69 293 PRO A C 1
ATOM 2268 O O . PRO A 1 293 ? -24.897 25.771 41.026 1.00 54.69 293 PRO A O 1
ATOM 2271 N N . ALA A 1 294 ? -25.421 23.595 40.870 1.00 61.25 294 ALA A N 1
ATOM 2272 C CA . ALA A 1 294 ? -25.457 23.361 42.317 1.00 61.25 294 ALA A CA 1
ATOM 2273 C C . ALA A 1 294 ? -24.303 22.522 42.898 1.00 61.25 294 ALA A C 1
ATOM 2275 O O . ALA A 1 294 ? -24.146 22.496 44.114 1.00 61.25 294 ALA A O 1
ATOM 2276 N N . ALA A 1 295 ? -23.481 21.843 42.092 1.00 50.25 295 ALA A N 1
ATOM 2277 C CA . ALA A 1 295 ? -22.326 21.094 42.601 1.00 50.25 295 ALA A CA 1
ATOM 2278 C C . ALA A 1 295 ? -21.412 20.633 41.459 1.00 50.25 295 ALA A C 1
ATOM 2280 O O . ALA A 1 295 ? -21.784 19.711 40.740 1.00 50.25 295 ALA A O 1
ATOM 2281 N N . GLY A 1 296 ? -20.222 21.239 41.346 1.00 52.59 296 GLY A N 1
ATOM 2282 C CA . GLY A 1 296 ? -19.020 20.683 40.704 1.00 52.59 296 GLY A CA 1
ATOM 2283 C C . GLY A 1 296 ? -19.084 20.340 39.204 1.00 52.59 296 GLY A C 1
ATOM 2284 O O . GLY A 1 296 ? -19.995 19.686 38.708 1.00 52.59 296 GLY A O 1
ATOM 2285 N N . ARG A 1 297 ? -18.042 20.716 38.452 1.00 46.34 297 ARG A N 1
ATOM 2286 C CA . ARG A 1 297 ? -17.852 20.250 37.066 1.00 46.34 297 ARG A CA 1
ATOM 2287 C C . ARG A 1 297 ? -17.645 18.733 37.039 1.00 46.34 297 ARG A C 1
ATOM 2289 O O . ARG A 1 297 ? -16.670 18.245 37.602 1.00 46.34 297 ARG A O 1
ATOM 2296 N N . PHE A 1 298 ? -18.482 18.010 36.297 1.00 52.31 298 PHE A N 1
ATOM 2297 C CA . PHE A 1 298 ? -18.262 16.598 35.976 1.00 52.31 298 PHE A CA 1
ATOM 2298 C C . PHE A 1 298 ? -18.000 16.439 34.472 1.00 52.31 298 PHE A C 1
ATOM 2300 O O . PHE A 1 298 ? -18.778 16.900 33.637 1.00 52.31 298 PHE A O 1
ATOM 2307 N N . LEU A 1 299 ? -16.893 15.779 34.119 1.00 46.62 299 LEU A N 1
ATOM 2308 C CA . LEU A 1 299 ? -16.562 15.390 32.746 1.00 46.62 299 LEU A CA 1
ATOM 2309 C C . LEU A 1 299 ? -16.910 13.910 32.561 1.00 46.62 299 LEU A C 1
ATOM 2311 O O . LEU A 1 299 ? -16.370 13.061 33.268 1.00 46.62 299 LEU A O 1
ATOM 2315 N N . ARG A 1 300 ? -17.782 13.580 31.601 1.00 52.75 300 ARG A N 1
ATOM 2316 C CA . ARG A 1 300 ?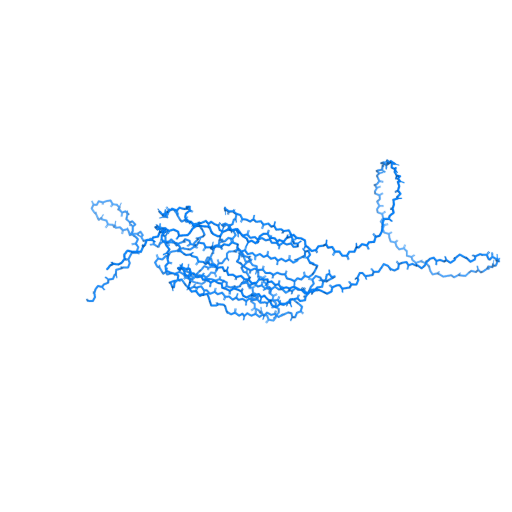 -17.978 12.196 31.138 1.00 52.75 300 ARG A CA 1
ATOM 2317 C C . ARG A 1 300 ? -17.620 12.106 29.657 1.00 52.75 300 ARG A C 1
ATOM 2319 O O . ARG A 1 300 ? -18.103 12.890 28.845 1.00 52.75 300 ARG A O 1
ATOM 2326 N N . GLN A 1 301 ? -16.777 11.139 29.300 1.00 49.69 301 GLN A N 1
ATOM 2327 C CA . GLN A 1 301 ? -16.541 10.771 27.904 1.00 49.69 301 GLN A CA 1
ATOM 2328 C C . GLN A 1 301 ? -17.556 9.708 27.493 1.00 49.69 301 GLN A C 1
ATOM 2330 O O . GLN A 1 301 ? -17.707 8.693 28.176 1.00 49.69 301 GLN A O 1
ATOM 2335 N N . LYS A 1 302 ? -18.245 9.924 26.371 1.00 58.88 302 LYS A N 1
ATOM 2336 C CA . LYS A 1 302 ? -19.146 8.934 25.779 1.00 58.88 302 LYS A CA 1
ATOM 2337 C C . LYS A 1 302 ? -18.647 8.587 24.381 1.00 58.88 302 LYS A C 1
ATOM 2339 O O . LYS A 1 302 ? -18.338 9.462 23.572 1.00 58.88 302 LYS A O 1
ATOM 2344 N N . VAL A 1 303 ? -18.550 7.292 24.098 1.00 63.22 303 VAL A N 1
ATOM 2345 C CA . VAL A 1 303 ? -18.292 6.796 22.741 1.00 63.22 303 VAL A CA 1
ATOM 2346 C C . VAL A 1 303 ? -19.568 6.999 21.929 1.00 63.22 303 VAL A C 1
ATOM 2348 O O . VAL A 1 303 ? -20.646 6.588 22.370 1.00 63.22 303 VAL A O 1
ATOM 2351 N N . ILE A 1 304 ? -19.470 7.620 20.750 1.00 55.16 304 ILE A N 1
ATOM 2352 C CA . ILE A 1 304 ? -20.622 7.757 19.854 1.00 55.16 304 ILE A CA 1
ATOM 2353 C C . ILE A 1 304 ? -21.003 6.349 19.371 1.00 55.16 304 ILE A C 1
ATOM 2355 O O . ILE A 1 304 ? -20.350 5.781 18.501 1.00 55.16 304 ILE A O 1
ATOM 2359 N N . ARG A 1 305 ? -22.072 5.772 19.927 1.00 45.97 305 ARG A N 1
ATOM 2360 C CA . ARG A 1 305 ? -22.750 4.600 19.357 1.00 45.97 305 ARG A CA 1
ATOM 2361 C C . ARG A 1 305 ? -24.029 5.080 18.681 1.00 45.97 305 ARG A C 1
ATOM 2363 O O . ARG A 1 305 ? -24.797 5.835 19.273 1.00 45.97 305 ARG A O 1
ATOM 2370 N N . ARG A 1 306 ? -24.235 4.672 17.427 1.00 45.72 306 ARG A N 1
ATOM 2371 C CA . ARG A 1 306 ? -25.385 5.042 16.588 1.00 45.72 306 ARG A CA 1
ATOM 2372 C C . ARG A 1 306 ? -26.695 4.809 17.353 1.00 45.72 306 ARG A C 1
ATOM 2374 O O . ARG A 1 306 ? -27.037 3.667 17.647 1.00 45.72 306 ARG A O 1
ATOM 2381 N N . ILE A 1 307 ? -27.441 5.876 17.641 1.00 39.50 307 ILE A N 1
ATOM 2382 C CA . ILE A 1 307 ? -28.838 5.768 18.073 1.00 39.50 307 ILE A CA 1
ATOM 2383 C C . ILE A 1 307 ? -29.627 5.337 16.833 1.00 39.50 307 ILE A C 1
ATOM 2385 O O . ILE A 1 307 ? -29.898 6.152 15.952 1.00 39.50 307 ILE A O 1
ATOM 2389 N N . ARG A 1 308 ? -29.955 4.045 16.717 1.00 40.81 308 ARG A N 1
ATOM 2390 C CA . ARG A 1 308 ? -31.043 3.623 15.827 1.00 40.81 308 ARG A CA 1
ATOM 2391 C C . ARG A 1 308 ? -32.330 4.132 16.470 1.00 40.81 308 ARG A C 1
ATOM 2393 O O . ARG A 1 308 ? -32.730 3.612 17.505 1.00 40.81 308 ARG A O 1
ATOM 2400 N N . LYS A 1 309 ? -32.943 5.167 15.895 1.00 30.53 309 LYS A N 1
ATOM 2401 C CA . LYS A 1 309 ? -34.346 5.464 16.192 1.00 30.53 309 LYS A CA 1
ATOM 2402 C C . LYS A 1 309 ? -35.179 4.306 15.623 1.00 30.53 309 LYS A C 1
ATOM 2404 O O . LYS A 1 309 ? -35.006 4.017 14.437 1.00 30.53 309 LYS A O 1
ATOM 2409 N N . PRO A 1 310 ? -36.010 3.618 16.420 1.00 39.16 310 PRO A N 1
ATOM 2410 C CA . PRO A 1 310 ? -37.087 2.826 15.849 1.00 39.16 310 PRO A CA 1
ATOM 2411 C C . PRO A 1 310 ? -38.082 3.793 15.189 1.00 39.16 310 PRO A C 1
ATOM 2413 O O . PRO A 1 310 ? -38.351 4.866 15.737 1.00 39.16 310 PRO A O 1
ATOM 2416 N N . LEU A 1 311 ? -38.521 3.442 13.979 1.00 43.50 311 LEU A N 1
ATOM 2417 C CA . LEU A 1 311 ? -39.742 3.976 13.374 1.00 43.50 311 LEU A CA 1
ATOM 2418 C C . LEU A 1 311 ? -40.949 3.406 14.121 1.00 43.50 311 LEU A C 1
ATOM 2420 O O . LEU A 1 311 ? -40.858 2.219 14.513 1.00 43.50 311 LEU A O 1
#

Sequence (311 aa):
MKRVNWKRWLVVGLSCSLFMDSVVGVTVLAETITGATEQGVATSQSSDEASQTTQTTEESQATVASEAKTVPPQETARIASRAIGYSSVEGREIPFFFVEEDGTLFDPDRITMAVNLSTFSFYEEKLQRTPLEPTTVNGGKLLSIPTSPAFKYDTNNQNPSNIYGVSEVSFTIPKEYQSLDIRPSTFYTGDTTQYPVPTVFANVGGKVTNYVGANAETELELTNEKMPNKLTFGPKKTFKYTVATAPGGVTYALTYFYGDVGGPTSSHQRRGTAGPVYYYLTKRRVTEKFENPAAGRFLRQKVIRRIRKPL

Radius of gyration: 31.99 Å; Cα contacts (8 Å, |Δi|>4): 562; chains: 1; bounding box: 110×54×85 Å

pLDDT: mean 73.97, std 27.98, range [21.69, 98.62]

Organism: Enterococcus faecalis (strain ATCC 700802 / V583) (NCBI:txid226185)